Protein AF-A0AA39Y685-F1 (afdb_monomer_lite)

pLDDT: mean 77.73, std 23.2, range [24.44, 97.06]

Secondary structure (DSSP, 8-state):
-HHHHHHHHHHH-TT-HHHHHHHHHHHHHHHHHHHHHHTSPP-TTTHHHHHHHHHHHHHHHHT--GGGTT--TTTS----TT-HHHHHHHHHHHHHHHHHHHHHHTT-HHHHHHHT-HHHHHHHHHHHTT--HHHHHHHHHHHHH-GGGSSS---SS-------------------------------GGGTT-SSS----------TT-SS----THHHHHHHHHHHHHHHTTT---HHHHHHHHHHHHHHHHHHHHHHHHHHHHSS---SS-HHHHHHHHHHGGGGS-TTHHHHHHTT-HHHHHHHHHHHHHHHHHS-TTT-HHHHHHHHHHHHHHHHHHHHTT---S----TT---

Foldseek 3Di:
DQLVVLLVVCLVCVVDCPSVVSNVVVLVVLVVVLVVVVLDDDDLVCLLVNLVSLLVNLLLLLLDDVVCVPDDLVPDFDFCLPSVNLVSLQVSLVSCVSCVVSCVVNVNPCVVVLQVPLLCLLVVQCVVVVQPLVVQLVVLLVLVPDPLQFFADDDPPDPDDDDDDDDDDDDDDDDDDDDDDDDPPPDRCPVVVDDDDDDPPPPPPPPPPDPGDDRPCVLLVVLNVLQVVCVVVVVPQDVVSLSVLSSSLSSLLSSLVSQLVVCVVPVHRPRPRDLVSVVVSLSCSSSSCHRNNSVCSRRVRRSVLLSVLSSLVSCVRSDDCVPSVSNVVVSVVSNVSSVSRCVVSVHDSDPPPPPVPDD

Organism: NCBI:txid92897

Radius of gyration: 22.88 Å; chains: 1; bounding box: 71×62×60 Å

Sequence (359 aa):
MLSLAAAHLSYLLPLDPRYHRAKHCLLGRALHDYRNALSAPITPSNCDSLLGGAILVHYLLWCDLSFMDGQDPSRAPLDLSSDRLYWLSTGQRQIFFMAWPLFQREESIFTKVGILQPCMAMSDEVEARGLNWRRIFREFDDIYDNPRYKGGRKDGSTSLEETGPLLSEMAGPSPSGSDMFSESSGGCPLAAVFDDQGDVGFGFELSASNRYPPLRVSTLFDSYREGEAFVRGGGVANETLTRASYKRLAERVAIAMVFTEDARKNGSCPVSFSQEDTVRYVLTFPMLCFGPLLPLISSGDSRVLLLLLHSYQAVEELLPSDKYWWCRKRVVMMRKSIMEELRARGLEVCRRSNRDALW

Structure (mmCIF, N/CA/C/O backbone):
data_AF-A0AA39Y685-F1
#
_entry.id   AF-A0AA39Y685-F1
#
loop_
_atom_site.group_PDB
_atom_site.id
_atom_site.type_symbol
_atom_site.label_atom_id
_atom_site.label_alt_id
_atom_site.label_comp_id
_atom_site.label_asym_id
_atom_site.label_entity_id
_atom_site.label_seq_id
_atom_site.pdbx_PDB_ins_code
_atom_site.Cartn_x
_atom_site.Cartn_y
_atom_site.Cartn_z
_atom_site.occupancy
_atom_site.B_iso_or_equiv
_atom_site.auth_seq_id
_atom_site.auth_comp_id
_atom_site.auth_asym_id
_atom_site.auth_atom_id
_atom_site.pdbx_PDB_model_num
ATOM 1 N N . MET A 1 1 ? 5.091 -11.653 -16.705 1.00 86.38 1 MET A N 1
ATOM 2 C CA . MET A 1 1 ? 3.810 -11.726 -17.451 1.00 86.38 1 MET A CA 1
ATOM 3 C C . MET A 1 1 ? 3.092 -13.066 -17.303 1.00 86.38 1 MET A C 1
ATOM 5 O O . MET A 1 1 ? 1.977 -13.058 -16.804 1.00 86.38 1 MET A O 1
ATOM 9 N N . LEU A 1 2 ? 3.694 -14.213 -17.655 1.00 92.44 2 LEU A N 1
ATOM 10 C CA . LEU A 1 2 ? 3.003 -15.518 -17.575 1.00 92.44 2 LEU A CA 1
ATOM 11 C C . LEU A 1 2 ? 2.483 -15.869 -16.168 1.00 92.44 2 LEU A C 1
ATOM 13 O O . LEU A 1 2 ? 1.363 -16.348 -16.039 1.00 92.44 2 LEU A O 1
ATOM 17 N N . SER A 1 3 ? 3.252 -15.577 -15.111 1.00 91.94 3 SER A N 1
ATOM 18 C CA . SER A 1 3 ? 2.793 -15.778 -13.725 1.00 91.94 3 SER A CA 1
ATOM 19 C C . SER A 1 3 ? 1.538 -14.953 -13.398 1.00 91.94 3 SER A C 1
ATOM 21 O O . SER A 1 3 ? 0.616 -15.461 -12.767 1.00 91.94 3 SER A O 1
ATOM 23 N N . LEU A 1 4 ? 1.451 -13.717 -13.903 1.00 90.69 4 LEU A N 1
ATOM 24 C CA . LEU A 1 4 ? 0.281 -12.854 -13.723 1.00 90.69 4 LEU A CA 1
ATOM 25 C C . LEU A 1 4 ? -0.939 -13.370 -14.494 1.00 90.69 4 LEU A C 1
ATOM 27 O O . LEU A 1 4 ? -2.043 -13.383 -13.956 1.00 90.69 4 LEU A O 1
ATOM 31 N N . ALA A 1 5 ? -0.741 -13.862 -15.718 1.00 93.31 5 ALA A N 1
ATOM 32 C CA . ALA A 1 5 ? -1.804 -14.520 -16.474 1.00 93.31 5 ALA A CA 1
ATOM 33 C C . ALA A 1 5 ? -2.309 -15.782 -15.751 1.00 93.31 5 ALA A C 1
ATOM 35 O O . ALA A 1 5 ? -3.514 -15.979 -15.624 1.00 93.31 5 ALA A O 1
ATOM 36 N N . ALA A 1 6 ? -1.403 -16.599 -15.204 1.00 93.88 6 ALA A N 1
ATOM 37 C CA . ALA A 1 6 ? -1.767 -17.759 -14.394 1.00 93.88 6 ALA A CA 1
ATOM 38 C C . ALA A 1 6 ? -2.490 -17.362 -13.094 1.00 93.88 6 ALA A C 1
ATOM 40 O O . ALA A 1 6 ? -3.433 -18.041 -12.697 1.00 93.88 6 ALA A O 1
ATOM 41 N N . ALA A 1 7 ? -2.108 -16.248 -12.456 1.00 91.69 7 ALA A N 1
ATOM 42 C CA . ALA A 1 7 ? -2.829 -15.697 -11.308 1.00 91.69 7 ALA A CA 1
ATOM 43 C C . ALA A 1 7 ? -4.264 -15.295 -11.679 1.00 91.69 7 ALA A C 1
ATOM 45 O O . ALA A 1 7 ? -5.195 -15.641 -10.955 1.00 91.69 7 ALA A O 1
ATOM 46 N N . HIS A 1 8 ? -4.449 -14.639 -12.829 1.00 92.75 8 HIS A N 1
ATOM 47 C CA . HIS A 1 8 ? -5.772 -14.263 -13.325 1.00 92.75 8 HIS A CA 1
ATOM 48 C C . HIS A 1 8 ? -6.631 -15.491 -13.639 1.00 92.75 8 HIS A C 1
ATOM 50 O O . HIS A 1 8 ? -7.774 -15.579 -13.205 1.00 92.75 8 HIS A O 1
ATOM 56 N N . LEU A 1 9 ? -6.070 -16.485 -14.332 1.00 94.50 9 LEU A N 1
ATOM 57 C CA . LEU A 1 9 ? -6.778 -17.733 -14.625 1.00 94.50 9 LEU A CA 1
ATOM 58 C C . LEU A 1 9 ? -7.109 -18.513 -13.349 1.00 94.50 9 LEU A C 1
ATOM 60 O O . LEU A 1 9 ? -8.197 -19.061 -13.246 1.00 94.50 9 LEU A O 1
ATOM 64 N N . SER A 1 10 ? -6.226 -18.506 -12.347 1.00 92.94 10 SER A N 1
ATOM 65 C CA . SER A 1 10 ? -6.508 -19.090 -11.030 1.00 92.94 10 SER A CA 1
ATOM 66 C C . SER A 1 10 ? -7.633 -18.362 -10.290 1.00 92.94 10 SER A C 1
ATOM 68 O O . SER A 1 10 ? -8.282 -18.981 -9.451 1.00 92.94 10 SER A O 1
ATOM 70 N N . TYR A 1 11 ? -7.845 -17.071 -10.560 1.00 90.19 11 TYR A N 1
ATOM 71 C CA . TYR A 1 11 ? -8.976 -16.308 -10.034 1.00 90.19 11 TYR A CA 1
ATOM 72 C C . TYR A 1 11 ? -10.279 -16.647 -10.773 1.00 90.19 11 TYR A C 1
ATOM 74 O O . TYR A 1 11 ? -11.294 -16.885 -10.126 1.00 90.19 11 TYR A O 1
ATOM 82 N N . LEU A 1 12 ? -10.245 -16.719 -12.109 1.00 93.06 12 LEU A N 1
ATOM 83 C CA . LEU A 1 12 ? -11.417 -17.047 -12.933 1.00 93.06 12 LEU A CA 1
ATOM 84 C C . LEU A 1 12 ? -11.859 -18.513 -12.790 1.00 93.06 12 LEU A C 1
ATOM 86 O O . LEU A 1 12 ? -13.048 -18.809 -12.868 1.00 93.06 12 LEU A O 1
ATOM 90 N N . LEU A 1 13 ? -10.910 -19.432 -12.588 1.00 95.06 13 LEU A N 1
ATOM 91 C CA . LEU A 1 13 ? -11.122 -20.881 -12.543 1.00 95.06 13 LEU A CA 1
ATOM 92 C C . LEU A 1 13 ? -10.553 -21.474 -11.237 1.00 95.06 13 LEU A C 1
ATOM 94 O O . LEU A 1 13 ? -9.597 -22.252 -11.277 1.00 95.06 13 LEU A O 1
ATOM 98 N N . PRO A 1 14 ? -11.122 -21.138 -10.061 1.00 91.31 14 PRO A N 1
ATOM 99 C CA . PRO A 1 14 ? -10.558 -21.521 -8.762 1.00 91.31 14 PRO A CA 1
ATOM 100 C C . PRO A 1 14 ? -10.578 -23.034 -8.499 1.00 91.31 14 PRO A C 1
ATOM 102 O O . PRO A 1 14 ? -9.794 -23.526 -7.691 1.00 91.31 14 PRO A O 1
ATOM 105 N N . LEU A 1 15 ? -11.454 -23.777 -9.185 1.00 95.56 15 LEU A N 1
ATOM 106 C CA . LEU A 1 15 ? -11.552 -25.236 -9.079 1.00 95.56 15 LEU A CA 1
ATOM 107 C C . LEU A 1 15 ? -10.465 -25.973 -9.871 1.00 95.56 15 LEU A C 1
ATOM 109 O O . LEU A 1 15 ? -10.291 -27.174 -9.682 1.00 95.56 15 LEU A O 1
ATOM 113 N N . ASP A 1 16 ? -9.736 -25.283 -10.754 1.00 96.31 16 ASP A N 1
ATOM 114 C CA . ASP A 1 16 ? -8.651 -25.884 -11.521 1.00 96.31 16 ASP A CA 1
ATOM 115 C C . ASP A 1 16 ? -7.292 -25.618 -10.842 1.00 96.31 16 ASP A C 1
ATOM 117 O O . ASP A 1 16 ? -6.706 -24.536 -10.990 1.00 96.31 16 ASP A O 1
ATOM 121 N N . PRO A 1 17 ? -6.711 -26.609 -10.134 1.00 94.56 17 PRO A N 1
ATOM 122 C CA . PRO A 1 17 ? -5.456 -26.421 -9.413 1.00 94.56 17 PRO A CA 1
ATOM 123 C C . PRO A 1 17 ? -4.253 -26.229 -10.347 1.00 94.56 17 PRO A C 1
ATOM 125 O O . PRO A 1 17 ? -3.153 -25.924 -9.875 1.00 94.56 17 PRO A O 1
ATOM 128 N N . ARG A 1 18 ? -4.394 -26.436 -11.666 1.00 96.81 18 ARG A N 1
ATOM 129 C CA . ARG A 1 18 ? -3.298 -26.246 -12.630 1.00 96.81 18 ARG A CA 1
ATOM 130 C C . ARG A 1 18 ? -2.846 -24.794 -12.677 1.00 96.81 18 ARG A C 1
ATOM 132 O O . ARG A 1 18 ? -1.644 -24.550 -12.635 1.00 96.81 18 ARG A O 1
ATOM 139 N N . TYR A 1 19 ? -3.774 -23.838 -12.701 1.00 94.19 19 TYR A N 1
ATOM 140 C CA . TYR A 1 19 ? -3.425 -22.416 -12.773 1.00 94.19 19 TYR A CA 1
ATOM 141 C C . TYR A 1 19 ? -2.809 -21.909 -11.476 1.00 94.19 19 TYR A C 1
ATOM 143 O O . TYR A 1 19 ? -1.841 -21.150 -11.514 1.00 94.19 19 TYR A O 1
ATOM 151 N N . HIS A 1 20 ? -3.294 -22.397 -10.333 1.00 89.94 20 HIS A N 1
ATOM 152 C CA . HIS A 1 20 ? -2.682 -22.102 -9.043 1.00 89.94 20 HIS A CA 1
ATOM 153 C C . HIS A 1 20 ? -1.230 -22.606 -8.984 1.00 89.94 20 HIS A C 1
ATOM 155 O O . HIS A 1 20 ? -0.316 -21.839 -8.677 1.00 89.94 20 HIS A O 1
ATOM 161 N N . ARG A 1 21 ? -0.986 -23.867 -9.371 1.00 92.19 21 ARG A N 1
ATOM 162 C CA . ARG A 1 21 ? 0.373 -24.434 -9.449 1.00 92.19 21 ARG A CA 1
ATOM 163 C C . ARG A 1 21 ? 1.258 -23.686 -10.447 1.00 92.19 21 ARG A C 1
ATOM 165 O O . ARG A 1 21 ? 2.395 -23.351 -10.119 1.00 92.19 21 ARG A O 1
ATOM 172 N N . ALA A 1 22 ? 0.733 -23.371 -11.632 1.00 94.38 22 ALA A N 1
ATOM 173 C CA . ALA A 1 22 ? 1.450 -22.613 -12.654 1.00 94.38 22 ALA A CA 1
ATOM 174 C C . ALA A 1 22 ? 1.841 -21.217 -12.153 1.00 94.38 22 ALA A C 1
ATOM 176 O O . ALA A 1 22 ? 2.987 -20.815 -12.334 1.00 94.38 22 ALA A O 1
ATOM 177 N N . LYS A 1 23 ? 0.936 -20.507 -11.463 1.00 92.38 23 LYS A N 1
ATOM 178 C CA . LYS A 1 23 ? 1.214 -19.205 -10.839 1.00 92.38 23 LYS A CA 1
ATOM 179 C C . LYS A 1 23 ? 2.443 -19.285 -9.935 1.00 92.38 23 LYS A C 1
ATOM 181 O O . LYS A 1 23 ? 3.364 -18.491 -10.119 1.00 92.38 23 LYS A O 1
ATOM 186 N N . HIS A 1 24 ? 2.468 -20.240 -9.001 1.00 88.56 24 HIS A N 1
ATOM 187 C CA . HIS A 1 24 ? 3.561 -20.395 -8.036 1.00 88.56 24 HIS A CA 1
ATOM 188 C C . HIS A 1 24 ? 4.877 -20.829 -8.697 1.00 88.56 24 HIS A C 1
ATOM 190 O O . HIS A 1 24 ? 5.914 -20.231 -8.419 1.00 88.56 24 HIS A O 1
ATOM 196 N N . CYS A 1 25 ? 4.843 -21.795 -9.620 1.00 92.06 25 CYS A N 1
ATOM 197 C CA . CYS A 1 25 ? 6.034 -22.235 -10.355 1.00 92.06 25 CYS A CA 1
ATOM 198 C C . CYS A 1 25 ? 6.639 -21.098 -11.200 1.00 92.06 25 CYS A C 1
ATOM 200 O O . CYS A 1 25 ? 7.835 -20.815 -11.113 1.00 92.06 25 CYS A O 1
ATOM 202 N N . LEU A 1 26 ? 5.802 -20.388 -11.965 1.00 92.44 26 LEU A N 1
ATOM 203 C CA . LEU A 1 26 ? 6.231 -19.265 -12.801 1.00 92.44 26 LEU A CA 1
ATOM 204 C C . LEU A 1 26 ? 6.695 -18.068 -11.968 1.00 92.44 26 LEU A C 1
ATOM 206 O O . LEU A 1 26 ? 7.624 -17.384 -12.384 1.00 92.44 26 LEU A O 1
ATOM 210 N N . LEU A 1 27 ? 6.067 -17.805 -10.816 1.00 88.94 27 LEU A N 1
ATOM 211 C CA . LEU A 1 27 ? 6.513 -16.757 -9.895 1.00 88.94 27 LEU A CA 1
ATOM 212 C C . LEU A 1 27 ? 7.887 -17.100 -9.318 1.00 88.94 27 LEU A C 1
ATOM 214 O O . LEU A 1 27 ? 8.771 -16.253 -9.346 1.00 88.94 27 LEU A O 1
ATOM 218 N N . GLY A 1 28 ? 8.087 -18.336 -8.848 1.00 87.94 28 GLY A N 1
ATOM 219 C CA . GLY A 1 28 ? 9.375 -18.787 -8.318 1.00 87.94 28 GLY A CA 1
ATOM 220 C C . GLY A 1 28 ? 10.504 -18.631 -9.336 1.00 87.94 28 GLY A C 1
ATOM 221 O O . GLY A 1 28 ? 11.537 -18.043 -9.022 1.00 87.94 28 GLY A O 1
ATOM 222 N N . ARG A 1 29 ? 10.273 -19.056 -10.586 1.00 90.38 29 ARG A N 1
ATOM 223 C CA . ARG A 1 29 ? 11.232 -18.859 -11.683 1.00 90.38 29 ARG A CA 1
ATOM 224 C C . ARG A 1 29 ? 11.464 -17.380 -11.996 1.00 90.38 29 ARG A C 1
ATOM 226 O O . ARG A 1 29 ? 12.609 -16.961 -12.097 1.00 90.38 29 ARG A O 1
ATOM 233 N N . ALA A 1 30 ? 10.399 -16.583 -12.099 1.00 88.56 30 ALA A N 1
ATOM 234 C CA . ALA A 1 30 ? 10.519 -15.154 -12.378 1.00 88.56 30 ALA A CA 1
ATOM 235 C C . ALA A 1 30 ? 11.307 -14.416 -11.286 1.00 88.56 30 ALA A C 1
ATOM 237 O O . ALA A 1 30 ? 12.131 -13.572 -11.611 1.00 88.56 30 ALA A O 1
ATOM 238 N N . LEU A 1 31 ? 11.092 -14.747 -10.009 1.00 87.75 31 LEU A N 1
ATOM 239 C CA . LEU A 1 31 ? 11.848 -14.173 -8.894 1.00 87.75 31 LEU A CA 1
ATOM 240 C C . LEU A 1 31 ? 13.317 -14.604 -8.913 1.00 87.75 31 LEU A C 1
ATOM 242 O O . LEU A 1 31 ? 14.182 -13.785 -8.617 1.00 87.75 31 LEU A O 1
ATOM 246 N N . HIS A 1 32 ? 13.606 -15.856 -9.277 1.00 89.75 32 HIS A N 1
ATOM 247 C CA . HIS A 1 32 ? 14.977 -16.337 -9.446 1.00 89.75 32 HIS A CA 1
ATOM 248 C C . HIS A 1 32 ? 15.709 -15.568 -10.556 1.00 89.75 32 HIS A C 1
ATOM 250 O O . HIS A 1 32 ? 16.753 -14.970 -10.299 1.00 89.75 32 HIS A O 1
ATOM 256 N N . ASP A 1 33 ? 15.125 -15.507 -11.755 1.00 89.62 33 ASP A N 1
ATOM 257 C CA . ASP A 1 33 ? 15.705 -14.794 -12.900 1.00 89.62 33 ASP A CA 1
ATOM 258 C C . ASP A 1 33 ? 15.855 -13.293 -12.597 1.00 89.62 33 ASP A C 1
ATOM 260 O O . ASP A 1 33 ? 16.867 -12.676 -12.929 1.00 89.62 33 ASP A O 1
ATOM 264 N N . TYR A 1 34 ? 14.877 -12.711 -11.900 1.00 90.69 34 TYR A N 1
ATOM 265 C CA . TYR A 1 34 ? 14.916 -11.317 -11.477 1.00 90.69 34 TYR A CA 1
ATOM 266 C C . TYR A 1 34 ? 16.029 -11.043 -10.462 1.00 90.69 34 TYR A C 1
ATOM 268 O O . TYR A 1 34 ? 16.765 -10.071 -10.610 1.00 90.69 34 TYR A O 1
ATOM 276 N N . ARG A 1 35 ? 16.214 -11.919 -9.467 1.00 90.94 35 ARG A N 1
ATOM 277 C CA . ARG A 1 35 ? 17.327 -11.825 -8.511 1.00 90.94 35 ARG A CA 1
ATOM 278 C C . ARG A 1 35 ? 18.679 -11.923 -9.216 1.00 90.94 35 ARG A C 1
ATOM 280 O O . ARG A 1 35 ? 19.580 -11.158 -8.886 1.00 90.94 35 ARG A O 1
ATOM 287 N N . ASN A 1 36 ? 18.809 -12.813 -10.199 1.00 92.06 36 ASN A N 1
ATOM 288 C CA . ASN A 1 36 ? 20.023 -12.918 -11.008 1.00 92.06 36 ASN A CA 1
ATOM 289 C C . ASN A 1 36 ? 20.274 -11.622 -11.792 1.00 92.06 36 ASN A C 1
ATOM 291 O O . ASN A 1 36 ? 21.394 -11.122 -11.800 1.00 92.06 36 ASN A O 1
ATOM 295 N N . ALA A 1 37 ? 19.238 -11.023 -12.383 1.00 91.88 37 ALA A N 1
ATOM 296 C CA . ALA A 1 37 ? 19.366 -9.746 -13.084 1.00 91.88 37 ALA A CA 1
ATOM 297 C C . ALA A 1 37 ? 19.770 -8.594 -12.144 1.00 91.88 37 ALA A C 1
ATOM 299 O O . ALA A 1 37 ? 20.596 -7.767 -12.517 1.00 91.88 37 ALA A O 1
ATOM 300 N N . LEU A 1 38 ? 19.244 -8.572 -10.913 1.00 91.38 38 LEU A N 1
ATOM 301 C CA . LEU A 1 38 ? 19.604 -7.587 -9.883 1.00 91.38 38 LEU A CA 1
ATOM 302 C C . LEU A 1 38 ? 21.011 -7.769 -9.300 1.00 91.38 38 LEU A C 1
ATOM 304 O O . LEU A 1 38 ? 21.500 -6.875 -8.615 1.00 91.38 38 LEU A O 1
ATOM 308 N N . SER A 1 39 ? 21.658 -8.911 -9.541 1.00 92.38 39 SER A N 1
ATOM 309 C CA . SER A 1 39 ? 23.051 -9.132 -9.135 1.00 92.38 39 SER A CA 1
ATOM 310 C C . SER A 1 39 ? 24.049 -8.365 -10.011 1.00 92.38 39 SER A C 1
ATOM 312 O O . SER A 1 39 ? 25.186 -8.140 -9.600 1.00 92.38 39 SER A O 1
ATOM 314 N N . ALA A 1 40 ? 23.613 -7.934 -11.198 1.00 93.12 40 ALA A N 1
ATOM 315 C CA . ALA A 1 40 ? 24.377 -7.082 -12.093 1.00 93.12 40 ALA A CA 1
ATOM 316 C C . ALA A 1 40 ? 24.048 -5.593 -11.860 1.00 93.12 40 ALA A C 1
ATOM 318 O O . ALA A 1 40 ? 22.937 -5.263 -11.435 1.00 93.12 40 ALA A O 1
ATOM 319 N N . PRO A 1 41 ? 24.970 -4.668 -12.186 1.00 93.50 41 PRO A N 1
ATOM 320 C CA . PRO A 1 41 ? 24.689 -3.238 -12.140 1.00 93.50 41 PRO A CA 1
ATOM 321 C C . PRO A 1 41 ? 23.487 -2.837 -13.006 1.00 93.50 41 PRO A C 1
ATOM 323 O O . PRO A 1 41 ? 23.245 -3.394 -14.085 1.00 93.50 41 PRO A O 1
ATOM 326 N N . ILE A 1 42 ? 22.754 -1.818 -12.556 1.00 93.00 42 ILE A N 1
ATOM 327 C CA . ILE A 1 42 ? 21.696 -1.196 -13.356 1.00 93.00 42 ILE A CA 1
ATOM 328 C C . ILE A 1 42 ? 22.364 -0.365 -14.456 1.00 93.00 42 ILE A C 1
ATOM 330 O O . ILE A 1 42 ? 23.201 0.494 -14.189 1.00 93.00 42 ILE A O 1
ATOM 334 N N . THR A 1 43 ? 21.993 -0.633 -15.701 1.00 93.44 43 THR A N 1
ATOM 335 C CA . THR A 1 43 ? 22.550 -0.020 -16.909 1.00 93.44 43 THR A CA 1
ATOM 336 C C . THR A 1 43 ? 21.428 0.551 -17.778 1.00 93.44 43 THR A C 1
ATOM 338 O O . THR A 1 43 ? 20.275 0.132 -17.643 1.00 93.44 43 THR A O 1
ATOM 341 N N . PRO A 1 44 ? 21.734 1.469 -18.713 1.00 91.94 44 PRO A N 1
ATOM 342 C CA . PRO A 1 44 ? 20.756 1.977 -19.679 1.00 91.94 44 PRO A CA 1
ATOM 343 C C . PRO A 1 44 ? 19.978 0.876 -20.406 1.00 91.94 44 PRO A C 1
ATOM 345 O O . PRO A 1 44 ? 18.774 0.990 -20.598 1.00 91.94 44 PRO A O 1
ATOM 348 N N . SER A 1 45 ? 20.645 -0.229 -20.753 1.00 92.19 45 SER A N 1
ATOM 349 C CA . SER A 1 45 ? 20.046 -1.317 -21.528 1.00 92.19 45 SER A CA 1
ATOM 350 C C . SER A 1 45 ? 19.147 -2.251 -20.713 1.00 92.19 45 SER A C 1
ATOM 352 O O . SER A 1 45 ? 18.315 -2.939 -21.301 1.00 92.19 45 SER A O 1
ATOM 354 N N . ASN A 1 46 ? 19.289 -2.301 -19.382 1.00 92.56 46 ASN A N 1
ATOM 355 C CA . ASN A 1 46 ? 18.506 -3.204 -18.529 1.00 92.56 46 ASN A CA 1
ATOM 356 C C . ASN A 1 46 ? 17.508 -2.489 -17.599 1.00 92.56 46 ASN A C 1
ATOM 358 O O . ASN A 1 46 ? 16.595 -3.146 -17.094 1.00 92.56 46 ASN A O 1
ATOM 362 N N . CYS A 1 47 ? 17.639 -1.174 -17.389 1.00 91.81 47 CYS A N 1
ATOM 363 C CA . CYS A 1 47 ? 16.885 -0.435 -16.375 1.00 91.81 47 CYS A CA 1
ATOM 364 C C . CYS A 1 47 ? 15.359 -0.538 -16.548 1.00 91.81 47 CYS A C 1
ATOM 366 O O . CYS A 1 47 ? 14.647 -0.817 -15.580 1.00 91.81 47 CYS A O 1
ATOM 368 N N . ASP A 1 48 ? 14.861 -0.428 -17.781 1.00 91.50 48 ASP A N 1
ATOM 369 C CA . ASP A 1 48 ? 13.434 -0.558 -18.094 1.00 91.50 48 ASP A CA 1
ATOM 370 C C . ASP A 1 48 ? 12.904 -1.964 -17.792 1.00 91.50 48 ASP A C 1
ATOM 372 O O . ASP A 1 48 ? 11.825 -2.133 -17.219 1.00 91.50 48 ASP A O 1
ATOM 376 N N . SER A 1 49 ? 13.685 -2.992 -18.133 1.00 91.50 49 SER A N 1
ATOM 377 C CA . SER A 1 49 ? 13.317 -4.385 -17.864 1.00 91.50 49 SER A CA 1
ATOM 378 C C . SER A 1 49 ? 13.308 -4.676 -16.364 1.00 91.50 49 SER A C 1
ATOM 380 O O . SER A 1 49 ? 12.413 -5.367 -15.874 1.00 91.50 49 SER A O 1
ATOM 382 N N . LEU A 1 50 ? 14.264 -4.114 -15.619 1.00 92.88 50 LEU A N 1
ATOM 383 C CA . LEU A 1 50 ? 14.344 -4.257 -14.168 1.00 92.88 50 LEU A CA 1
ATOM 384 C C . LEU A 1 50 ? 13.174 -3.572 -13.458 1.00 92.88 50 LEU A C 1
ATOM 386 O O . LEU A 1 50 ? 12.571 -4.178 -12.568 1.00 92.88 50 LEU A O 1
ATOM 390 N N . LEU A 1 51 ? 12.812 -2.349 -13.857 1.00 91.19 51 LEU A N 1
ATOM 391 C CA . LEU A 1 51 ? 11.667 -1.647 -13.279 1.00 91.19 51 LEU A CA 1
ATOM 392 C C . LEU A 1 51 ? 10.337 -2.294 -13.684 1.00 91.19 51 LEU A C 1
ATOM 394 O O . LEU A 1 51 ? 9.470 -2.492 -12.833 1.00 91.19 51 LEU A O 1
ATOM 398 N N . GLY A 1 52 ? 10.187 -2.695 -14.949 1.00 90.56 52 GLY A N 1
ATOM 399 C CA . GLY A 1 52 ? 9.025 -3.454 -15.411 1.00 90.56 52 GLY A CA 1
ATOM 400 C C . GLY A 1 52 ? 8.853 -4.766 -14.638 1.00 90.56 52 GLY A C 1
ATOM 401 O O . GLY A 1 52 ? 7.752 -5.086 -14.186 1.00 90.56 52 GLY A O 1
ATOM 402 N N . GLY A 1 53 ? 9.952 -5.490 -14.402 1.00 91.88 53 GLY A N 1
ATOM 403 C CA . GLY A 1 53 ? 9.986 -6.661 -13.527 1.00 91.88 53 GLY A CA 1
ATOM 404 C C . GLY A 1 53 ? 9.552 -6.337 -12.096 1.00 91.88 53 GLY A C 1
ATOM 405 O O . GLY A 1 53 ? 8.687 -7.028 -11.557 1.00 91.88 53 GLY A O 1
ATOM 406 N N . ALA A 1 54 ? 10.069 -5.247 -11.519 1.00 91.31 54 ALA A N 1
ATOM 407 C CA . ALA A 1 54 ? 9.727 -4.795 -10.170 1.00 91.31 54 ALA A CA 1
ATOM 408 C C . ALA A 1 54 ? 8.220 -4.532 -10.016 1.00 91.31 54 ALA A C 1
ATOM 410 O O . ALA A 1 54 ? 7.595 -5.001 -9.068 1.00 91.31 54 ALA A O 1
ATOM 411 N N . ILE A 1 55 ? 7.623 -3.823 -10.981 1.00 89.50 55 ILE A N 1
ATOM 412 C CA . ILE A 1 55 ? 6.190 -3.496 -10.999 1.00 89.50 55 ILE A CA 1
ATOM 413 C C . ILE A 1 55 ? 5.338 -4.767 -11.089 1.00 89.50 55 ILE A C 1
ATOM 415 O O . ILE A 1 55 ? 4.335 -4.893 -10.386 1.00 89.50 55 ILE A O 1
ATOM 419 N N . LEU A 1 56 ? 5.736 -5.731 -11.924 1.00 90.94 56 LEU A N 1
ATOM 420 C CA . LEU A 1 56 ? 5.018 -7.000 -12.055 1.00 90.94 56 LEU A CA 1
ATOM 421 C C . LEU A 1 56 ? 5.105 -7.850 -10.786 1.00 90.94 56 LEU A C 1
ATOM 423 O O . LEU A 1 56 ? 4.103 -8.446 -10.389 1.00 90.94 56 LEU A O 1
ATOM 427 N N . VAL A 1 57 ? 6.278 -7.904 -10.150 1.00 90.25 57 VAL A N 1
ATOM 428 C CA . VAL A 1 57 ? 6.452 -8.573 -8.854 1.00 90.25 57 VAL A CA 1
ATOM 429 C C . VAL A 1 57 ? 5.554 -7.913 -7.815 1.00 90.25 57 VAL A C 1
ATOM 431 O O . VAL A 1 57 ? 4.792 -8.611 -7.156 1.00 90.25 57 VAL A O 1
ATOM 434 N N . HIS A 1 58 ? 5.553 -6.583 -7.733 1.00 90.81 58 HIS A N 1
ATOM 435 C CA . HIS A 1 58 ? 4.696 -5.838 -6.811 1.00 90.81 58 HIS A CA 1
ATOM 436 C C . HIS A 1 58 ? 3.214 -6.168 -6.979 1.00 90.81 58 HIS A C 1
ATOM 438 O O . HIS A 1 58 ? 2.518 -6.478 -6.015 1.00 90.81 58 HIS A O 1
ATOM 444 N N . TYR A 1 59 ? 2.735 -6.202 -8.220 1.00 90.56 59 TYR A N 1
ATOM 445 C CA . TYR A 1 59 ? 1.356 -6.576 -8.526 1.00 90.56 59 TYR A CA 1
ATOM 446 C C . TYR A 1 59 ? 1.024 -8.021 -8.114 1.00 90.56 59 TYR A C 1
ATOM 448 O O . TYR A 1 59 ? -0.076 -8.313 -7.645 1.00 90.56 59 TYR A O 1
ATOM 456 N N . LEU A 1 60 ? 1.978 -8.943 -8.257 1.00 90.38 60 LEU A N 1
ATOM 457 C CA . LEU A 1 60 ? 1.815 -10.327 -7.810 1.00 90.38 60 LEU A CA 1
ATOM 458 C C . LEU A 1 60 ? 1.788 -10.442 -6.281 1.00 90.38 60 LEU A C 1
ATOM 460 O O . LEU A 1 60 ? 1.035 -11.265 -5.765 1.00 90.38 60 LEU A O 1
ATOM 464 N N . LEU A 1 61 ? 2.527 -9.600 -5.557 1.00 91.06 61 LEU A N 1
ATOM 465 C CA . LEU A 1 61 ? 2.502 -9.569 -4.089 1.00 91.06 61 LEU A CA 1
ATOM 466 C C . LEU A 1 61 ? 1.149 -9.109 -3.542 1.00 91.06 61 LEU A C 1
ATOM 468 O O . LEU A 1 61 ? 0.695 -9.608 -2.515 1.00 91.06 61 LEU A O 1
ATOM 472 N N . TRP A 1 62 ? 0.442 -8.242 -4.264 1.00 92.88 62 TRP A N 1
ATOM 473 C CA . TRP A 1 62 ? -0.947 -7.917 -3.939 1.00 92.88 62 TRP A CA 1
ATOM 474 C C . TRP A 1 62 ? -1.893 -9.118 -4.025 1.00 92.88 62 TRP A C 1
ATOM 476 O O . TRP A 1 62 ? -2.869 -9.184 -3.277 1.00 92.88 62 TRP A O 1
ATOM 486 N N . CYS A 1 63 ? -1.590 -10.076 -4.902 1.00 90.44 63 CYS A N 1
ATOM 487 C CA . CYS A 1 63 ? -2.355 -11.311 -5.050 1.00 90.44 63 CYS A CA 1
ATOM 488 C C . CYS A 1 63 ? -1.958 -12.381 -4.019 1.00 90.44 63 CYS A C 1
ATOM 490 O O . CYS A 1 63 ? -2.639 -13.406 -3.908 1.00 90.44 63 CYS A O 1
ATOM 492 N N . ASP A 1 64 ? -0.834 -12.194 -3.327 1.00 88.69 64 ASP A N 1
ATOM 493 C CA . ASP A 1 64 ? -0.266 -13.179 -2.419 1.00 88.69 64 ASP A CA 1
ATOM 494 C C . ASP A 1 64 ? -0.744 -12.956 -0.984 1.00 88.69 64 ASP A C 1
ATOM 496 O O . ASP A 1 64 ? -0.696 -11.843 -0.457 1.00 88.69 64 ASP A O 1
ATOM 500 N N . LEU A 1 65 ? -1.214 -14.040 -0.374 1.00 90.56 65 LEU A N 1
ATOM 501 C CA . LEU A 1 65 ? -1.709 -14.103 1.001 1.00 90.56 65 LEU A CA 1
ATOM 502 C C . LEU A 1 65 ? -1.182 -15.341 1.726 1.00 90.56 65 LEU A C 1
ATOM 504 O O . LEU A 1 65 ? -1.712 -15.691 2.774 1.00 90.56 65 LEU A O 1
ATOM 508 N N . SER A 1 66 ? -0.155 -16.011 1.191 1.00 89.06 66 SER A N 1
ATOM 509 C CA . SER A 1 66 ? 0.350 -17.247 1.797 1.00 89.06 66 SER A CA 1
ATOM 510 C C . SER A 1 66 ? 0.871 -17.045 3.222 1.00 89.06 66 SER A C 1
ATOM 512 O O . SER A 1 66 ? 0.906 -17.986 4.000 1.00 89.06 66 SER A O 1
ATOM 514 N N . PHE A 1 67 ? 1.266 -15.820 3.589 1.00 90.62 67 PHE A N 1
ATOM 515 C CA . PHE A 1 67 ? 1.688 -15.496 4.957 1.00 90.62 67 PHE A CA 1
ATOM 516 C C . PHE A 1 67 ? 0.546 -15.589 5.982 1.00 90.62 67 PHE A C 1
ATOM 518 O O . PHE A 1 67 ? 0.811 -15.712 7.173 1.00 90.62 67 PHE A O 1
ATOM 525 N N . MET A 1 68 ? -0.713 -15.524 5.533 1.00 90.69 68 MET A N 1
ATOM 526 C CA . MET A 1 68 ? -1.888 -15.669 6.394 1.00 90.69 68 MET A CA 1
ATOM 527 C C . MET A 1 68 ? -2.296 -17.134 6.594 1.00 90.69 68 MET A C 1
ATOM 529 O O . MET A 1 68 ? -3.147 -17.414 7.440 1.00 90.69 68 MET A O 1
ATOM 533 N N . ASP A 1 69 ? -1.740 -18.069 5.819 1.00 87.94 69 ASP A N 1
ATOM 534 C CA . ASP A 1 69 ? -2.112 -19.478 5.910 1.00 87.94 69 ASP A CA 1
ATOM 535 C C . ASP A 1 69 ? -1.707 -20.033 7.287 1.00 87.94 69 ASP A C 1
ATOM 537 O O . ASP A 1 69 ? -0.542 -20.002 7.674 1.00 87.94 69 ASP A O 1
ATOM 541 N N . GLY A 1 70 ? -2.689 -20.529 8.046 1.00 84.81 70 GLY A N 1
ATOM 542 C CA . GLY A 1 70 ? -2.479 -21.064 9.396 1.00 84.81 70 GLY A CA 1
ATOM 543 C C . GLY A 1 70 ? -2.571 -20.040 10.532 1.00 84.81 70 GLY A C 1
ATOM 544 O O . GLY A 1 70 ? -2.526 -20.445 11.693 1.00 84.81 70 GLY A O 1
ATOM 545 N N . GLN A 1 71 ? -2.761 -18.748 10.241 1.00 88.88 71 GLN A N 1
ATOM 546 C CA . GLN A 1 71 ? -3.040 -17.759 11.284 1.00 88.88 71 GLN A CA 1
ATOM 547 C C . GLN A 1 71 ? -4.488 -17.897 11.781 1.00 88.88 71 GLN A C 1
ATOM 549 O O . GLN A 1 71 ? -5.437 -17.773 11.004 1.00 88.88 71 GLN A O 1
ATOM 554 N N . ASP A 1 72 ? -4.663 -18.138 13.083 1.00 81.81 72 ASP A N 1
ATOM 555 C CA . ASP A 1 72 ? -5.971 -18.121 13.744 1.00 81.81 72 ASP A CA 1
ATOM 556 C C . ASP A 1 72 ? -6.131 -16.810 14.540 1.00 81.81 72 ASP A C 1
ATOM 558 O O . ASP A 1 72 ? -5.535 -16.682 15.616 1.00 81.81 72 ASP A O 1
ATOM 562 N N . PRO A 1 73 ? -6.957 -15.855 14.062 1.00 75.44 73 PRO A N 1
ATOM 563 C CA . PRO A 1 73 ? -7.129 -14.552 14.709 1.00 75.44 73 PRO A CA 1
ATOM 564 C C . PRO A 1 73 ? -7.743 -14.651 16.113 1.00 75.44 73 PRO A C 1
ATOM 566 O O . PRO A 1 73 ? -7.645 -13.715 16.908 1.00 75.44 73 PRO A O 1
ATOM 569 N N . SER A 1 74 ? -8.380 -15.777 16.453 1.00 78.50 74 SER A N 1
ATOM 570 C CA . SER A 1 74 ? -8.915 -15.997 17.798 1.00 78.50 74 SER A CA 1
ATOM 571 C C . SER A 1 74 ? -7.840 -16.417 18.805 1.00 78.50 74 SER A C 1
ATOM 573 O O . SER A 1 74 ? -7.981 -16.138 19.998 1.00 78.50 74 SER A O 1
ATOM 575 N N . ARG A 1 75 ? -6.758 -17.054 18.337 1.00 81.69 75 ARG A N 1
ATOM 576 C CA . ARG A 1 75 ? -5.740 -17.688 19.191 1.00 81.69 75 ARG A CA 1
ATOM 577 C C . ARG A 1 75 ? -4.442 -16.907 19.288 1.00 81.69 75 ARG A C 1
ATOM 579 O O . ARG A 1 75 ? -3.830 -16.934 20.349 1.00 81.69 75 ARG A O 1
ATOM 586 N N . ALA A 1 76 ? -4.029 -16.242 18.214 1.00 86.38 76 ALA A N 1
ATOM 587 C CA . ALA A 1 76 ? -2.750 -15.546 18.146 1.00 86.38 76 ALA A CA 1
ATOM 588 C C . ALA A 1 76 ? -2.929 -14.096 17.668 1.00 86.38 76 ALA A C 1
ATOM 590 O O . ALA A 1 76 ? -3.897 -13.807 16.957 1.00 86.38 76 ALA A O 1
ATOM 591 N N . PRO A 1 77 ? -2.017 -13.182 18.049 1.00 89.06 77 PRO A N 1
ATOM 592 C CA . PRO A 1 77 ? -1.932 -11.866 17.429 1.00 89.06 77 PRO A CA 1
ATOM 593 C C . PRO A 1 77 ? -1.733 -11.982 15.914 1.00 89.06 77 PRO A C 1
ATOM 595 O O . PRO A 1 77 ? -1.018 -12.866 15.443 1.00 89.06 77 PRO A O 1
ATOM 598 N N . LEU A 1 78 ? -2.340 -11.066 15.157 1.00 92.56 78 LEU A N 1
ATOM 599 C CA . LEU A 1 78 ? -2.084 -10.934 13.721 1.00 92.56 78 LEU A CA 1
ATOM 600 C C . LEU A 1 78 ? -0.588 -10.701 13.453 1.00 92.56 78 LEU A C 1
ATOM 602 O O . LEU A 1 78 ? -0.044 -9.669 13.851 1.00 92.56 78 LEU A O 1
ATOM 606 N N . ASP A 1 79 ? 0.040 -11.618 12.718 1.00 92.81 79 ASP A N 1
ATOM 607 C CA . ASP A 1 79 ? 1.447 -11.518 12.336 1.00 92.81 79 ASP A CA 1
ATOM 608 C C . ASP A 1 79 ? 1.584 -11.034 10.886 1.00 92.81 79 ASP A C 1
ATOM 610 O O . ASP A 1 79 ? 1.211 -11.721 9.929 1.00 92.81 79 ASP A O 1
ATOM 614 N N . LEU A 1 80 ? 2.136 -9.831 10.722 1.00 93.75 80 LEU A N 1
ATOM 615 C CA . LEU A 1 80 ? 2.429 -9.230 9.418 1.00 93.75 80 LEU A CA 1
ATOM 616 C C . LEU A 1 80 ? 3.921 -9.273 9.064 1.00 93.75 80 LEU A C 1
ATOM 618 O O . LEU A 1 80 ? 4.304 -8.794 7.996 1.00 93.75 80 LEU A O 1
ATOM 622 N N . SER A 1 81 ? 4.770 -9.852 9.919 1.00 92.62 81 SER A N 1
ATOM 623 C CA . SER A 1 81 ? 6.224 -9.909 9.710 1.00 92.62 81 SER A CA 1
ATOM 624 C C . SER A 1 81 ? 6.606 -10.652 8.427 1.00 92.62 81 SER A C 1
ATOM 626 O O . SER A 1 81 ? 7.586 -10.302 7.771 1.00 92.62 81 SER A O 1
ATOM 628 N N . SER A 1 82 ? 5.790 -11.626 8.021 1.00 91.69 82 SER A N 1
ATOM 629 C CA . SER A 1 82 ? 5.993 -12.435 6.817 1.00 91.69 82 SER A CA 1
ATOM 630 C C . SER A 1 82 ? 5.320 -11.867 5.558 1.00 91.69 82 SER A C 1
ATOM 632 O O . SER A 1 82 ? 5.417 -12.476 4.486 1.00 91.69 82 SER A O 1
ATOM 634 N N . ASP A 1 83 ? 4.646 -10.710 5.635 1.00 93.06 83 ASP A N 1
ATOM 635 C CA . ASP A 1 83 ? 4.003 -10.105 4.465 1.00 93.06 83 ASP A CA 1
ATOM 636 C C . ASP A 1 83 ? 5.033 -9.457 3.529 1.00 93.06 83 ASP A C 1
ATOM 638 O O . ASP A 1 83 ? 5.516 -8.336 3.716 1.00 93.06 83 ASP A O 1
ATOM 642 N N . ARG A 1 84 ? 5.337 -10.178 2.451 1.00 91.56 84 ARG A N 1
ATOM 643 C CA . ARG A 1 84 ? 6.318 -9.779 1.440 1.00 91.56 84 ARG A CA 1
ATOM 644 C C . ARG A 1 84 ? 5.937 -8.514 0.681 1.00 91.56 84 ARG A C 1
ATOM 646 O O . ARG A 1 84 ? 6.834 -7.904 0.101 1.00 91.56 84 ARG A O 1
ATOM 653 N N . LEU A 1 85 ? 4.660 -8.111 0.668 1.00 93.00 85 LEU A N 1
ATOM 654 C CA . LEU A 1 85 ? 4.240 -6.892 -0.024 1.00 93.00 85 LEU A CA 1
ATOM 655 C C . LEU A 1 85 ? 4.997 -5.680 0.522 1.00 93.00 85 LEU A C 1
ATOM 657 O O . LEU A 1 85 ? 5.559 -4.922 -0.262 1.00 93.00 85 LEU A O 1
ATOM 661 N N . TYR A 1 86 ? 5.076 -5.522 1.842 1.00 90.94 86 TYR A N 1
ATOM 662 C CA . TYR A 1 86 ? 5.737 -4.367 2.455 1.00 90.94 86 TYR A CA 1
ATOM 663 C C . TYR A 1 86 ? 7.263 -4.445 2.332 1.00 90.94 86 TYR A C 1
ATOM 665 O O . TYR A 1 86 ? 7.910 -3.481 1.919 1.00 90.94 86 TYR A O 1
ATOM 673 N N . TRP A 1 87 ? 7.843 -5.620 2.593 1.00 87.12 87 TRP A N 1
ATOM 674 C CA . TRP A 1 87 ? 9.291 -5.821 2.515 1.00 87.12 87 TRP A CA 1
ATOM 675 C C . TRP A 1 87 ? 9.846 -5.589 1.108 1.00 87.12 87 TRP A C 1
ATOM 677 O O . TRP A 1 87 ? 10.792 -4.822 0.927 1.00 87.12 87 TRP A O 1
ATOM 687 N N . LEU A 1 88 ? 9.237 -6.202 0.091 1.00 87.56 88 LEU A N 1
ATOM 688 C CA . LEU A 1 88 ? 9.740 -6.120 -1.281 1.00 87.56 88 LEU A CA 1
ATOM 689 C C . LEU A 1 88 ? 9.386 -4.797 -1.971 1.00 87.56 88 LEU A C 1
ATOM 691 O O . LEU A 1 88 ? 10.114 -4.383 -2.876 1.00 87.56 88 LEU A O 1
ATOM 695 N N . SER A 1 89 ? 8.358 -4.079 -1.500 1.00 86.62 89 SER A N 1
ATOM 696 C CA . SER A 1 89 ? 8.084 -2.705 -1.953 1.00 86.62 89 SER A CA 1
ATOM 697 C C . SER A 1 89 ? 9.281 -1.773 -1.729 1.00 86.62 89 SER A C 1
ATOM 699 O O . SER A 1 89 ? 9.508 -0.849 -2.514 1.00 86.62 89 SER A O 1
ATOM 701 N N . THR A 1 90 ? 10.090 -2.038 -0.695 1.00 80.75 90 THR A N 1
ATOM 702 C CA . THR A 1 90 ? 11.323 -1.281 -0.423 1.00 80.75 90 THR A CA 1
ATOM 703 C C . THR A 1 90 ? 12.344 -1.457 -1.549 1.00 80.75 90 THR A C 1
ATOM 705 O O . THR A 1 90 ? 12.884 -0.467 -2.046 1.00 80.75 90 THR A O 1
ATOM 708 N N . GLY A 1 91 ? 12.559 -2.697 -2.002 1.00 84.31 91 GLY A N 1
ATOM 709 C CA . GLY A 1 91 ? 13.478 -3.005 -3.101 1.00 84.31 91 GLY A CA 1
ATOM 710 C C . GLY A 1 91 ? 13.020 -2.408 -4.432 1.00 84.31 91 GLY A C 1
ATOM 711 O O . GLY A 1 91 ? 13.819 -1.808 -5.147 1.00 84.31 91 GLY A O 1
ATOM 712 N N . GLN A 1 92 ? 11.719 -2.470 -4.734 1.00 86.62 92 GLN A N 1
ATOM 713 C CA . GLN A 1 92 ? 11.163 -1.832 -5.933 1.00 86.62 92 GLN A CA 1
ATOM 714 C C . GLN A 1 92 ? 11.444 -0.326 -5.963 1.00 86.62 92 GLN A C 1
ATOM 716 O O . GLN A 1 92 ? 11.839 0.221 -6.994 1.00 86.62 92 GLN A O 1
ATOM 721 N N . ARG A 1 93 ? 11.243 0.352 -4.830 1.00 83.62 93 ARG A N 1
ATOM 722 C CA . ARG A 1 93 ? 11.496 1.788 -4.708 1.00 83.62 93 ARG A CA 1
ATOM 723 C C . ARG A 1 93 ? 12.976 2.116 -4.917 1.00 83.62 93 ARG A C 1
ATOM 725 O O . ARG A 1 93 ? 13.287 3.081 -5.607 1.00 83.62 93 ARG A O 1
ATOM 732 N N . GLN A 1 94 ? 13.876 1.313 -4.354 1.00 84.31 94 GLN A N 1
ATOM 733 C CA . GLN A 1 94 ? 15.316 1.487 -4.544 1.00 84.31 94 GLN A CA 1
ATOM 734 C C . GLN A 1 94 ? 15.705 1.365 -6.021 1.00 84.31 94 GLN A C 1
ATOM 736 O O . GLN A 1 94 ? 16.399 2.234 -6.539 1.00 84.31 94 GLN A O 1
ATOM 741 N N . ILE A 1 95 ? 15.191 0.351 -6.723 1.00 88.31 95 ILE A N 1
ATOM 742 C CA . ILE A 1 95 ? 15.439 0.169 -8.161 1.00 88.31 95 ILE A CA 1
ATOM 743 C C . ILE A 1 95 ? 14.953 1.383 -8.950 1.00 88.31 95 ILE A C 1
ATOM 745 O O . ILE A 1 95 ? 15.677 1.872 -9.812 1.00 88.31 95 ILE A O 1
ATOM 749 N N . PHE A 1 96 ? 13.763 1.904 -8.633 1.00 87.75 96 PHE A N 1
ATOM 750 C CA . PHE A 1 96 ? 13.236 3.105 -9.278 1.00 87.75 96 PHE A CA 1
ATOM 751 C C . PHE A 1 96 ? 14.176 4.307 -9.113 1.00 87.75 96 PHE A C 1
ATOM 753 O O . PHE A 1 96 ? 14.512 4.948 -10.104 1.00 87.75 96 PHE A O 1
ATOM 760 N N . PHE A 1 97 ? 14.633 4.600 -7.891 1.00 85.56 97 PHE A N 1
ATOM 761 C CA . PHE A 1 97 ? 15.500 5.758 -7.648 1.00 85.56 97 PHE A CA 1
ATOM 762 C C . PHE A 1 97 ? 16.912 5.584 -8.209 1.00 85.56 97 PHE A C 1
ATOM 764 O O . PHE A 1 97 ? 17.463 6.542 -8.743 1.00 85.56 97 PHE A O 1
ATOM 771 N N . MET A 1 98 ? 17.470 4.373 -8.169 1.00 86.56 98 MET A N 1
ATOM 772 C CA . MET A 1 98 ? 18.760 4.083 -8.802 1.00 86.56 98 MET A CA 1
ATOM 773 C C . MET A 1 98 ? 18.691 4.198 -10.329 1.00 86.56 98 MET A C 1
ATOM 775 O O . MET A 1 98 ? 19.640 4.657 -10.959 1.00 86.56 98 MET A O 1
ATOM 779 N N . ALA A 1 99 ? 17.571 3.797 -10.932 1.00 89.19 99 ALA A N 1
ATOM 780 C CA . ALA A 1 99 ? 17.372 3.869 -12.373 1.00 89.19 99 ALA A CA 1
ATOM 781 C C . ALA A 1 99 ? 16.913 5.257 -12.858 1.00 89.19 99 ALA A C 1
ATOM 783 O O . ALA A 1 99 ? 17.032 5.553 -14.045 1.00 89.19 99 ALA A O 1
ATOM 784 N N . TRP A 1 100 ? 16.433 6.131 -11.966 1.00 87.12 100 TRP A N 1
ATOM 785 C CA . TRP A 1 100 ? 15.870 7.435 -12.326 1.00 87.12 100 TRP A CA 1
ATOM 786 C C . TRP A 1 100 ? 16.792 8.323 -13.183 1.00 87.12 100 TRP A C 1
ATOM 788 O O . TRP A 1 100 ? 16.323 8.817 -14.212 1.00 87.12 100 TRP A O 1
ATOM 798 N N . PRO A 1 101 ? 18.092 8.493 -12.863 1.00 87.06 101 PRO A N 1
ATOM 799 C CA . PRO A 1 101 ? 18.995 9.275 -13.711 1.00 87.06 101 PRO A CA 1
ATOM 800 C C . PRO A 1 101 ? 19.139 8.691 -15.124 1.00 87.06 101 PRO A C 1
ATOM 802 O O . PRO A 1 101 ? 19.275 9.429 -16.099 1.00 87.06 101 PRO A O 1
ATOM 805 N N . LEU A 1 102 ? 19.076 7.361 -15.247 1.00 89.00 102 LEU A N 1
ATOM 806 C CA . LEU A 1 102 ? 19.145 6.667 -16.532 1.00 89.00 102 LEU A CA 1
ATOM 807 C C . LEU A 1 102 ? 17.860 6.882 -17.333 1.00 89.00 102 LEU A C 1
ATOM 809 O O . LEU A 1 102 ? 17.929 7.170 -18.523 1.00 89.00 102 LEU A O 1
ATOM 813 N N . PHE A 1 103 ? 16.696 6.835 -16.679 1.00 87.19 103 PHE A N 1
ATOM 814 C CA . PHE A 1 103 ? 15.417 7.115 -17.333 1.00 87.19 103 PHE A CA 1
ATOM 815 C C . PHE A 1 103 ? 15.386 8.513 -17.949 1.00 87.19 103 PHE A C 1
ATOM 817 O O . PHE A 1 103 ? 14.965 8.678 -19.096 1.00 87.19 103 PHE A O 1
ATOM 824 N N . GLN A 1 104 ? 15.868 9.514 -17.205 1.00 84.38 104 GLN A N 1
ATOM 825 C CA . GLN A 1 104 ? 15.917 10.896 -17.678 1.00 84.38 104 GLN A CA 1
ATOM 826 C C . GLN A 1 104 ? 16.833 11.063 -18.893 1.00 84.38 104 GLN A C 1
ATOM 828 O O . GLN A 1 104 ? 16.498 11.828 -19.795 1.00 84.38 104 GLN A O 1
ATOM 833 N N . ARG A 1 105 ? 17.966 10.354 -18.927 1.00 86.12 105 ARG A N 1
ATOM 834 C CA . ARG A 1 105 ? 18.947 10.465 -20.012 1.00 86.12 105 ARG A CA 1
ATOM 835 C C . ARG A 1 105 ? 18.518 9.743 -21.288 1.00 86.12 105 ARG A C 1
ATOM 837 O O . ARG A 1 105 ? 18.763 10.252 -22.373 1.00 86.12 105 ARG A O 1
ATOM 844 N N . GLU A 1 106 ? 17.903 8.574 -21.152 1.00 82.31 106 GLU A N 1
ATOM 845 C CA . GLU A 1 106 ? 17.594 7.673 -22.274 1.00 82.31 106 GLU A CA 1
ATOM 846 C C . GLU A 1 106 ? 16.142 7.806 -22.775 1.00 82.31 106 GLU A C 1
ATOM 848 O O . GLU A 1 106 ? 15.671 6.965 -23.533 1.00 82.31 106 GLU A O 1
ATOM 853 N N . GLU A 1 107 ? 15.401 8.823 -22.316 1.00 82.06 107 GLU A N 1
ATOM 854 C CA . GLU A 1 107 ? 13.975 9.029 -22.631 1.00 82.06 107 GLU A CA 1
ATOM 855 C C . GLU A 1 107 ? 13.100 7.783 -22.390 1.00 82.06 107 GLU A C 1
ATOM 857 O O . GLU A 1 107 ? 12.153 7.501 -23.130 1.00 82.06 107 GLU A O 1
ATOM 862 N N . SER A 1 108 ? 13.399 7.045 -21.317 1.00 86.50 108 SER A N 1
ATOM 863 C CA . SER A 1 108 ? 12.663 5.835 -20.939 1.00 86.50 108 SER A CA 1
ATOM 864 C C . SER A 1 108 ? 11.149 6.070 -20.895 1.00 86.50 108 SER A C 1
ATOM 866 O O . SER A 1 108 ? 10.656 7.135 -20.497 1.00 86.50 108 SER A O 1
ATOM 868 N N . ILE A 1 109 ? 10.378 5.023 -21.207 1.00 82.75 109 ILE A N 1
ATOM 869 C CA . ILE A 1 109 ? 8.917 5.037 -21.055 1.00 82.75 109 ILE A CA 1
ATOM 870 C C . ILE A 1 109 ? 8.496 5.391 -19.618 1.00 82.75 109 ILE A C 1
ATOM 872 O O . ILE A 1 109 ? 7.438 5.988 -19.403 1.00 82.75 109 ILE A O 1
ATOM 876 N N . PHE A 1 110 ? 9.339 5.063 -18.633 1.00 83.69 110 PHE A N 1
ATOM 877 C CA . PHE A 1 110 ? 9.084 5.321 -17.222 1.00 83.69 110 PHE A CA 1
ATOM 878 C C . PHE A 1 110 ? 9.318 6.779 -16.832 1.00 83.69 110 PHE A C 1
ATOM 880 O O . PHE A 1 110 ? 8.756 7.222 -15.832 1.00 83.69 110 PHE A O 1
ATOM 887 N N . THR A 1 111 ? 10.040 7.560 -17.639 1.00 81.31 111 THR A N 1
ATOM 888 C CA . THR A 1 111 ? 10.206 9.005 -17.428 1.00 81.31 111 THR A CA 1
ATOM 889 C C . THR A 1 111 ? 8.857 9.708 -17.474 1.00 81.31 111 THR A C 1
ATOM 891 O O . THR A 1 111 ? 8.524 10.469 -16.569 1.00 81.31 111 THR A O 1
ATOM 894 N N . LYS A 1 112 ? 8.015 9.376 -18.463 1.00 73.38 112 LYS A N 1
ATOM 895 C CA . LYS A 1 112 ? 6.651 9.921 -18.565 1.00 73.38 112 LYS A CA 1
ATOM 896 C C . LYS A 1 112 ? 5.801 9.531 -17.358 1.00 73.38 112 LYS A C 1
ATOM 898 O O . LYS A 1 112 ? 5.098 10.370 -16.810 1.00 73.38 112 LYS A O 1
ATOM 903 N N . VAL A 1 113 ? 5.904 8.281 -16.905 1.00 71.00 113 VAL A N 1
ATOM 904 C CA . VAL A 1 113 ? 5.156 7.777 -15.740 1.00 71.00 113 VAL A CA 1
ATOM 905 C C . VAL A 1 113 ? 5.604 8.450 -14.440 1.00 71.00 113 VAL A C 1
ATOM 907 O O . VAL A 1 113 ? 4.761 8.814 -13.623 1.00 71.00 113 VAL A O 1
ATOM 910 N N . GLY A 1 114 ? 6.909 8.656 -14.250 1.00 67.69 114 GLY A N 1
ATOM 911 C CA . GLY A 1 114 ? 7.442 9.359 -13.083 1.00 67.69 114 GLY A CA 1
ATOM 912 C C . GLY A 1 114 ? 7.096 10.848 -13.070 1.00 67.69 114 GLY A C 1
ATOM 913 O O . GLY A 1 114 ? 6.870 11.413 -12.001 1.00 67.69 114 GLY A O 1
ATOM 914 N N . ILE A 1 115 ? 6.986 11.471 -14.248 1.00 66.25 115 ILE A N 1
ATOM 915 C CA . ILE A 1 115 ? 6.527 12.860 -14.390 1.00 66.25 115 ILE A CA 1
ATOM 916 C C . ILE A 1 115 ? 5.026 12.988 -14.115 1.00 66.25 115 ILE A C 1
ATOM 918 O O . ILE A 1 115 ? 4.614 13.963 -13.495 1.00 66.25 115 ILE A O 1
ATOM 922 N N . LEU A 1 116 ? 4.217 12.007 -14.531 1.00 58.25 116 LEU A N 1
ATOM 923 C CA . LEU A 1 116 ? 2.752 12.063 -14.447 1.00 58.25 116 LEU A CA 1
ATOM 924 C C . LEU A 1 116 ? 2.191 12.163 -13.020 1.00 58.25 116 LEU A C 1
ATOM 926 O O . LEU A 1 116 ? 0.998 12.400 -12.888 1.00 58.25 116 LEU A O 1
ATOM 930 N N . GLN A 1 117 ? 3.014 12.000 -11.973 1.00 68.69 117 GLN A N 1
ATOM 931 C CA . GLN A 1 117 ? 2.647 12.199 -10.560 1.00 68.69 117 GLN A CA 1
ATOM 932 C C . GLN A 1 117 ? 1.194 11.807 -10.236 1.00 68.69 117 GLN A C 1
ATOM 934 O O . GLN A 1 117 ? 0.442 12.588 -9.661 1.00 68.69 117 GLN A O 1
ATOM 939 N N . PRO A 1 118 ? 0.777 10.576 -10.565 1.00 61.03 118 PRO A N 1
ATOM 940 C CA . PRO A 1 118 ? -0.623 10.141 -10.464 1.00 61.03 118 PRO A CA 1
ATOM 941 C C . PRO A 1 118 ? -1.161 10.236 -9.029 1.00 61.03 118 PRO A C 1
ATOM 943 O O . PRO A 1 118 ? -2.347 10.415 -8.773 1.00 61.03 118 PRO A O 1
ATOM 946 N N . CYS A 1 119 ? -0.247 10.162 -8.065 1.00 70.62 119 CYS A N 1
ATOM 947 C CA . CYS A 1 119 ? -0.487 10.360 -6.650 1.00 70.62 119 CYS A CA 1
ATOM 948 C C . CYS A 1 119 ? -0.980 11.771 -6.297 1.00 70.62 119 CYS A C 1
ATOM 950 O O . CYS A 1 119 ? -1.641 11.909 -5.268 1.00 70.62 119 CYS A O 1
ATOM 952 N N . MET A 1 120 ? -0.649 12.771 -7.115 1.00 80.12 120 MET A N 1
ATOM 953 C CA . MET A 1 120 ? -1.016 14.173 -6.935 1.00 80.12 120 MET A CA 1
ATOM 954 C C . MET A 1 120 ? -2.401 14.475 -7.485 1.00 80.12 120 MET A C 1
ATOM 956 O O . MET A 1 120 ? -3.100 15.251 -6.858 1.00 80.12 120 MET A O 1
ATOM 960 N N . ALA A 1 121 ? -2.854 13.795 -8.545 1.00 85.81 121 ALA A N 1
ATOM 961 C CA . ALA A 1 121 ? -4.174 14.036 -9.138 1.00 85.81 121 ALA A CA 1
ATOM 962 C C . ALA A 1 121 ? -5.307 13.978 -8.097 1.00 85.81 121 ALA A C 1
ATOM 964 O O . ALA A 1 121 ? -6.163 14.855 -8.041 1.00 85.81 121 ALA A O 1
ATOM 965 N N . MET A 1 122 ? -5.267 12.985 -7.203 1.00 88.56 122 MET A N 1
ATOM 966 C CA . MET A 1 122 ? -6.225 12.887 -6.097 1.00 88.56 122 MET A CA 1
ATOM 967 C C . MET A 1 122 ? -6.045 13.999 -5.054 1.00 88.56 122 MET A C 1
ATOM 969 O O . MET A 1 122 ? -7.033 14.499 -4.533 1.00 88.56 122 MET A O 1
ATOM 973 N N . SER A 1 123 ? -4.809 14.394 -4.739 1.00 88.69 123 SER A N 1
ATOM 974 C CA . SER A 1 123 ? -4.541 15.482 -3.789 1.00 88.69 123 SER A CA 1
ATOM 975 C C . SER A 1 123 ? -5.008 16.834 -4.331 1.00 88.69 123 SER A C 1
ATOM 977 O O . SER A 1 123 ? -5.656 17.592 -3.616 1.00 88.69 123 SER A O 1
ATOM 979 N N . ASP A 1 124 ? -4.697 17.122 -5.591 1.00 88.88 124 ASP A N 1
ATOM 980 C CA . ASP A 1 124 ? -5.060 18.358 -6.274 1.00 88.88 124 ASP A CA 1
ATOM 981 C C . ASP A 1 124 ? -6.583 18.465 -6.398 1.00 88.88 124 ASP A C 1
ATOM 983 O O . ASP A 1 124 ? -7.147 19.522 -6.134 1.00 88.88 124 ASP A O 1
ATOM 987 N N . GLU A 1 125 ? -7.263 17.352 -6.692 1.00 90.25 125 GLU A N 1
ATOM 988 C CA . GLU A 1 125 ? -8.724 17.299 -6.743 1.00 90.25 125 GLU A CA 1
ATOM 989 C C . GLU A 1 125 ? -9.373 17.545 -5.373 1.00 90.25 125 GLU A C 1
ATOM 991 O O . GLU A 1 125 ? -10.374 18.257 -5.270 1.00 90.25 125 GLU A O 1
ATOM 996 N N . VAL A 1 126 ? -8.806 16.988 -4.298 1.00 90.81 126 VAL A N 1
ATOM 997 C CA . VAL A 1 126 ? -9.279 17.248 -2.931 1.00 90.81 126 VAL A CA 1
ATOM 998 C C . VAL A 1 126 ? -9.190 18.735 -2.590 1.00 90.81 126 VAL A C 1
ATOM 1000 O O . VAL A 1 126 ? -10.143 19.285 -2.033 1.00 90.81 126 VAL A O 1
ATOM 1003 N N . GLU A 1 127 ? -8.072 19.384 -2.924 1.00 90.69 127 GLU A N 1
ATOM 1004 C CA . GLU A 1 127 ? -7.886 20.818 -2.684 1.00 90.69 127 GLU A CA 1
ATOM 1005 C C . GLU A 1 127 ? -8.807 21.658 -3.581 1.00 90.69 127 GLU A C 1
ATOM 1007 O O . GLU A 1 127 ? -9.467 22.571 -3.085 1.00 90.69 127 GLU A O 1
ATOM 1012 N N . ALA A 1 128 ? -8.937 21.314 -4.867 1.00 90.88 128 ALA A N 1
ATOM 1013 C CA . ALA A 1 128 ? -9.817 22.004 -5.813 1.00 90.88 128 ALA A CA 1
ATOM 1014 C C . ALA A 1 128 ? -11.289 21.972 -5.374 1.00 90.88 128 ALA A C 1
ATOM 1016 O O . ALA A 1 128 ? -12.016 22.952 -5.535 1.00 90.88 128 ALA A O 1
ATOM 1017 N N . ARG A 1 129 ? -11.723 20.860 -4.772 1.00 89.31 129 ARG A N 1
ATOM 1018 C CA . ARG A 1 129 ? -13.080 20.685 -4.239 1.00 89.31 129 ARG A CA 1
ATOM 1019 C C . ARG A 1 129 ? -13.261 21.205 -2.813 1.00 89.31 129 ARG A C 1
ATOM 1021 O O . ARG A 1 129 ? -14.371 21.138 -2.286 1.00 89.31 129 ARG A O 1
ATOM 1028 N N . GLY A 1 130 ? -12.197 21.680 -2.162 1.00 90.50 130 GLY A N 1
ATOM 1029 C CA . GLY A 1 130 ? -12.236 22.116 -0.766 1.00 90.50 130 GLY A CA 1
ATOM 1030 C C . GLY A 1 130 ? -12.622 21.000 0.215 1.00 90.50 130 GLY A C 1
ATOM 1031 O O . GLY A 1 130 ? -13.206 21.272 1.267 1.00 90.50 130 GLY A O 1
ATOM 1032 N N . LEU A 1 131 ? -12.338 19.734 -0.116 1.00 91.56 131 LEU A N 1
ATOM 1033 C CA . LEU A 1 131 ? -12.663 18.602 0.751 1.00 91.56 131 LEU A CA 1
ATOM 1034 C C . LEU A 1 131 ? -11.729 18.598 1.970 1.00 91.56 131 LEU A C 1
ATOM 1036 O O . LEU A 1 131 ? -10.506 18.670 1.860 1.00 91.56 131 LEU A O 1
ATOM 1040 N N . ASN A 1 132 ? -12.302 18.491 3.171 1.00 92.06 132 ASN A N 1
ATOM 1041 C CA . ASN A 1 132 ? -11.554 18.642 4.422 1.00 92.06 132 ASN A CA 1
ATOM 1042 C C . ASN A 1 132 ? -10.824 17.352 4.844 1.00 92.06 132 ASN A C 1
ATOM 1044 O O . ASN A 1 132 ? -11.102 16.767 5.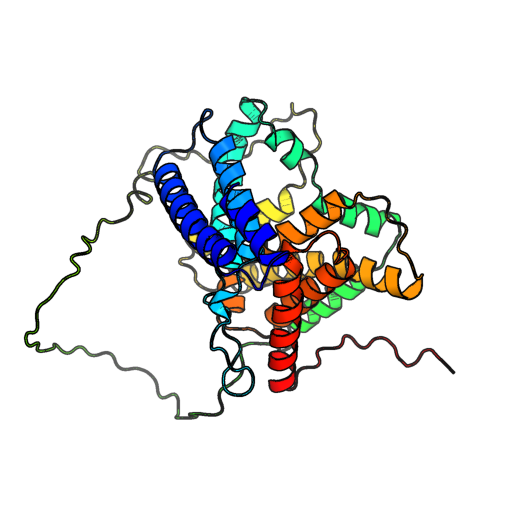895 1.00 92.06 132 ASN A O 1
ATOM 1048 N N . TRP A 1 133 ? -9.861 16.916 4.031 1.00 94.25 133 TRP A N 1
ATOM 1049 C CA . TRP A 1 133 ? -8.980 15.787 4.345 1.00 94.25 133 TRP A CA 1
ATOM 1050 C C . TRP A 1 133 ? -8.109 16.060 5.582 1.00 94.25 133 TRP A C 1
ATOM 1052 O O . TRP A 1 133 ? -7.827 15.151 6.359 1.00 94.25 133 TRP A O 1
ATOM 1062 N N . ARG A 1 134 ? -7.754 17.329 5.834 1.00 95.44 134 ARG A N 1
ATOM 1063 C CA . ARG A 1 134 ? -6.960 17.763 6.999 1.00 95.44 134 ARG A CA 1
ATOM 1064 C C . ARG A 1 134 ? -7.625 17.428 8.334 1.00 95.44 134 ARG A C 1
ATOM 1066 O O . ARG A 1 134 ? -6.936 17.219 9.328 1.00 95.44 134 ARG A O 1
ATOM 1073 N N . ARG A 1 135 ? -8.962 17.387 8.389 1.00 94.94 135 ARG A N 1
ATOM 1074 C CA . ARG A 1 135 ? -9.700 16.877 9.557 1.00 94.94 135 ARG A CA 1
ATOM 1075 C C . ARG A 1 135 ? -9.366 15.407 9.812 1.00 94.94 135 ARG A C 1
ATOM 1077 O O . ARG A 1 135 ? -9.052 15.050 10.937 1.00 94.94 135 ARG A O 1
ATOM 1084 N N . ILE A 1 136 ? -9.395 14.591 8.759 1.00 94.50 136 ILE A N 1
ATOM 1085 C CA . ILE A 1 136 ? -9.092 13.158 8.830 1.00 94.50 136 ILE A CA 1
ATOM 1086 C C . ILE A 1 136 ? -7.641 12.915 9.231 1.00 94.50 136 ILE A C 1
ATOM 1088 O O . ILE A 1 136 ? -7.370 12.107 10.111 1.00 94.50 136 ILE A O 1
ATOM 1092 N N . PHE A 1 137 ? -6.721 13.662 8.628 1.00 95.94 137 PHE A N 1
ATOM 1093 C CA . PHE A 1 137 ? -5.308 13.600 8.974 1.00 95.94 137 PHE A CA 1
ATOM 1094 C C . PHE A 1 137 ? -5.052 13.903 10.457 1.00 95.94 137 PHE A C 1
ATOM 1096 O O . PHE A 1 137 ? -4.324 13.156 11.103 1.00 95.94 137 PHE A O 1
ATOM 1103 N N . ARG A 1 138 ? -5.669 14.958 11.011 1.00 96.00 138 ARG A N 1
ATOM 1104 C CA . ARG A 1 138 ? -5.505 15.320 12.430 1.00 96.00 138 ARG A CA 1
ATOM 1105 C C . ARG A 1 138 ? -5.937 14.203 13.369 1.00 96.00 138 ARG A C 1
ATOM 1107 O O . ARG A 1 138 ? -5.212 13.908 14.303 1.00 96.00 138 ARG A O 1
ATOM 1114 N N . GLU A 1 139 ? -7.042 13.525 13.072 1.00 94.38 139 GLU A N 1
ATOM 1115 C CA . GLU A 1 139 ? -7.473 12.379 13.878 1.00 94.38 139 GLU A CA 1
ATOM 1116 C C . GLU A 1 139 ? -6.432 11.246 13.875 1.00 94.38 139 GLU A C 1
ATOM 1118 O O . GLU A 1 139 ? -6.202 10.621 14.908 1.00 94.38 139 GLU A O 1
ATOM 1123 N N . PHE A 1 140 ? -5.752 11.001 12.748 1.00 95.56 140 PHE A N 1
ATOM 1124 C CA . PHE A 1 140 ? -4.646 10.041 12.706 1.00 95.56 140 PHE A CA 1
ATOM 1125 C C . PHE A 1 140 ? -3.397 10.525 13.446 1.00 95.56 140 PHE A C 1
ATOM 1127 O O . PHE A 1 140 ? -2.728 9.700 14.070 1.00 95.56 140 PHE A O 1
ATOM 1134 N N . ASP A 1 141 ? -3.068 11.818 13.384 1.00 95.00 141 ASP A N 1
ATOM 1135 C CA . ASP A 1 141 ? -1.951 12.396 14.148 1.00 95.00 141 ASP A CA 1
ATOM 1136 C C . ASP A 1 141 ? -2.223 12.295 15.660 1.00 95.00 141 ASP A C 1
ATOM 1138 O O . ASP A 1 141 ? -1.359 11.845 16.407 1.00 95.00 141 ASP A O 1
ATOM 1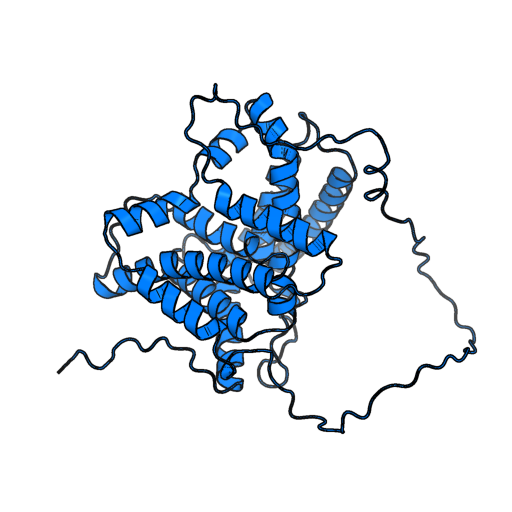142 N N . ASP A 1 142 ? -3.455 12.565 16.100 1.00 95.31 142 ASP A N 1
ATOM 1143 C CA . ASP A 1 142 ? -3.877 12.416 17.499 1.00 95.31 142 ASP A CA 1
ATOM 1144 C C . ASP A 1 142 ? -3.791 10.951 17.973 1.00 95.31 142 ASP A C 1
ATOM 1146 O O . ASP A 1 142 ? -3.398 10.671 19.108 1.00 95.31 142 ASP A O 1
ATOM 1150 N N . ILE A 1 143 ? -4.121 9.986 17.102 1.00 94.62 143 ILE A N 1
ATOM 1151 C CA . ILE A 1 143 ? -3.963 8.548 17.384 1.00 94.62 143 ILE A CA 1
ATOM 1152 C C . ILE A 1 143 ? -2.494 8.183 17.623 1.00 94.62 143 ILE A C 1
ATOM 1154 O O . ILE A 1 143 ? -2.217 7.319 18.457 1.00 94.62 143 ILE A O 1
ATOM 1158 N N . TYR A 1 144 ? -1.556 8.820 16.918 1.00 95.12 144 TYR A N 1
ATOM 1159 C CA . TYR A 1 144 ? -0.134 8.513 17.061 1.00 95.12 144 TYR A CA 1
ATOM 1160 C C . TYR A 1 144 ? 0.376 8.782 18.480 1.00 95.12 144 TYR A C 1
ATOM 1162 O O . TYR A 1 144 ? 1.131 7.974 19.026 1.00 95.12 144 TYR A O 1
ATOM 1170 N N . ASP A 1 145 ? -0.063 9.898 19.067 1.00 94.69 145 ASP A N 1
ATOM 1171 C CA . ASP A 1 145 ? 0.324 10.334 20.410 1.00 94.69 145 ASP A CA 1
ATOM 1172 C C . ASP A 1 145 ? -0.479 9.631 21.518 1.00 94.69 145 ASP A C 1
ATOM 1174 O O . ASP A 1 145 ? -0.118 9.703 22.694 1.00 94.69 145 ASP A O 1
ATOM 1178 N N . ASN A 1 146 ? -1.558 8.925 21.171 1.00 94.12 146 ASN A N 1
ATOM 1179 C CA . ASN A 1 146 ? -2.422 8.268 22.141 1.00 94.12 146 ASN A CA 1
ATOM 1180 C C . ASN A 1 146 ? -1.792 6.956 22.668 1.00 94.12 146 ASN A C 1
ATOM 1182 O O . ASN A 1 146 ? -1.681 5.978 21.918 1.00 94.12 146 ASN A O 1
ATOM 1186 N N . PRO A 1 147 ? -1.472 6.859 23.978 1.00 93.50 147 PRO A N 1
ATOM 1187 C CA . PRO A 1 147 ? -0.818 5.682 24.553 1.00 93.50 147 PRO A CA 1
ATOM 1188 C C . PRO A 1 147 ? -1.610 4.381 24.391 1.00 93.50 147 PRO A C 1
ATOM 1190 O O . PRO A 1 147 ? -1.015 3.307 24.364 1.00 93.50 147 PRO A O 1
ATOM 1193 N N . ARG A 1 148 ? -2.940 4.463 24.250 1.00 92.81 148 ARG A N 1
ATOM 1194 C CA . ARG A 1 148 ? -3.820 3.302 24.052 1.00 92.81 148 ARG A CA 1
ATOM 1195 C C . ARG A 1 148 ? -3.499 2.541 22.762 1.00 92.81 148 ARG A C 1
ATOM 1197 O O . ARG A 1 148 ? -3.731 1.340 22.703 1.00 92.81 148 ARG A O 1
ATOM 1204 N N . TYR A 1 149 ? -2.975 3.226 21.745 1.00 93.25 149 TYR A N 1
ATOM 1205 C CA . TYR A 1 149 ? -2.673 2.637 20.439 1.00 93.25 149 TYR A CA 1
ATOM 1206 C C . TYR A 1 149 ? -1.207 2.211 20.289 1.00 93.25 149 TYR A C 1
ATOM 1208 O O . TYR A 1 149 ? -0.851 1.601 19.282 1.00 93.25 149 TYR A O 1
ATOM 1216 N N . LYS A 1 150 ? -0.343 2.498 21.269 1.00 92.62 150 LYS A N 1
ATOM 1217 C CA . LYS A 1 150 ? 1.084 2.181 21.178 1.00 92.62 150 LYS A CA 1
ATOM 1218 C C . LYS A 1 150 ? 1.331 0.685 21.410 1.00 92.62 150 LYS A C 1
ATOM 1220 O O . LYS A 1 150 ? 0.953 0.150 22.450 1.00 92.62 150 LYS A O 1
ATOM 1225 N N . GLY A 1 151 ? 2.024 0.035 20.473 1.00 89.75 151 GLY A N 1
ATOM 1226 C CA . GLY A 1 151 ? 2.419 -1.372 20.571 1.00 89.75 151 GLY A CA 1
ATOM 1227 C C . GLY A 1 151 ? 1.383 -2.387 20.069 1.00 89.75 151 GLY A C 1
ATOM 1228 O O . GLY A 1 151 ? 0.328 -2.034 19.525 1.00 89.75 151 GLY A O 1
ATOM 1229 N N . GLY A 1 152 ? 1.752 -3.664 20.211 1.00 85.75 152 GLY A N 1
ATOM 1230 C CA . GLY A 1 152 ? 0.982 -4.843 19.805 1.00 85.75 152 GLY A CA 1
ATOM 1231 C C . GLY A 1 152 ? 0.004 -5.352 20.872 1.00 85.75 152 GLY A C 1
ATOM 1232 O O . GLY A 1 152 ? -0.125 -4.777 21.957 1.00 85.75 152 GLY A O 1
ATOM 1233 N N . ARG A 1 153 ? -0.685 -6.462 20.576 1.00 79.00 153 ARG A N 1
ATOM 1234 C CA . ARG A 1 153 ? -1.493 -7.190 21.564 1.00 79.00 153 ARG A CA 1
ATOM 1235 C C . ARG A 1 153 ? -0.562 -7.700 22.661 1.00 79.00 153 ARG A C 1
ATOM 1237 O O . ARG A 1 153 ? 0.423 -8.370 22.377 1.00 79.00 153 ARG A O 1
ATOM 1244 N N . LYS A 1 154 ? -0.857 -7.349 23.913 1.00 71.88 154 LYS A N 1
ATOM 1245 C CA . LYS A 1 154 ? -0.150 -7.907 25.067 1.00 71.88 154 LYS A CA 1
ATOM 1246 C C . LYS A 1 154 ? -0.674 -9.320 25.270 1.00 71.88 154 LYS A C 1
ATOM 1248 O O . LYS A 1 154 ? -1.819 -9.481 25.696 1.00 71.88 154 LYS A O 1
ATOM 1253 N N . ASP A 1 155 ? 0.122 -10.321 24.924 1.00 57.09 155 ASP A N 1
ATOM 1254 C CA . ASP A 1 155 ? -0.216 -11.696 25.259 1.00 57.09 155 ASP A CA 1
ATOM 1255 C C . ASP A 1 155 ? -0.306 -11.803 26.782 1.00 57.09 155 ASP A C 1
ATOM 1257 O O . ASP A 1 155 ? 0.598 -11.402 27.512 1.00 57.09 155 ASP A O 1
ATOM 1261 N N . GLY A 1 156 ? -1.437 -12.300 27.282 1.00 53.91 156 GLY A N 1
ATOM 1262 C CA . GLY A 1 156 ? -1.704 -12.450 28.716 1.00 53.91 156 GLY A CA 1
ATOM 1263 C C . GLY A 1 156 ? -0.850 -13.521 29.405 1.00 53.91 156 GLY A C 1
ATOM 1264 O O . GLY A 1 156 ? -1.210 -13.976 30.486 1.00 53.91 156 GLY A O 1
ATOM 1265 N N . SER A 1 157 ? 0.252 -13.952 28.793 1.00 41.78 157 SER A N 1
ATOM 1266 C CA . SER A 1 157 ? 1.206 -14.899 29.354 1.00 41.78 157 SER A CA 1
ATOM 1267 C C . SER A 1 157 ? 2.504 -14.181 29.718 1.00 41.78 157 SER A C 1
ATOM 1269 O O . SER A 1 157 ? 3.172 -13.610 28.861 1.00 41.78 157 SER A O 1
ATOM 1271 N N . THR A 1 158 ? 2.851 -14.284 31.004 1.00 36.38 158 THR A N 1
ATOM 1272 C CA . THR A 1 158 ? 4.089 -13.857 31.683 1.00 36.38 158 THR A CA 1
ATOM 1273 C C . THR A 1 158 ? 4.292 -12.359 31.917 1.00 36.38 158 THR A C 1
ATOM 1275 O O . THR A 1 158 ? 5.121 -11.703 31.301 1.00 36.38 158 THR A O 1
ATOM 1278 N N . SER A 1 159 ? 3.631 -11.856 32.964 1.00 33.97 159 SER A N 1
ATOM 1279 C CA . SER A 1 159 ? 4.313 -10.994 33.931 1.00 33.97 159 SER A CA 1
ATOM 1280 C C . SER A 1 159 ? 5.232 -11.865 34.799 1.00 33.97 159 SER A C 1
ATOM 1282 O O . SER A 1 159 ? 4.774 -12.496 35.752 1.00 33.97 159 SER A O 1
ATOM 1284 N N . LEU A 1 160 ? 6.514 -11.929 34.457 1.00 39.09 160 LEU A N 1
ATOM 1285 C CA . LEU A 1 160 ? 7.570 -12.194 35.429 1.00 39.09 160 LEU A CA 1
ATOM 1286 C C . LEU A 1 160 ? 8.575 -11.053 35.315 1.00 39.09 160 LEU A C 1
ATOM 1288 O O . LEU A 1 160 ? 8.872 -10.571 34.227 1.00 39.09 160 LEU A O 1
ATOM 1292 N N . GLU A 1 161 ? 8.955 -10.569 36.483 1.00 33.91 161 GLU A N 1
ATOM 1293 C CA . GLU A 1 161 ? 9.568 -9.281 36.765 1.00 33.91 161 GLU A CA 1
ATOM 1294 C C . GLU A 1 161 ? 10.856 -9.024 35.974 1.00 33.91 161 GLU A C 1
ATOM 1296 O O . GLU A 1 161 ? 11.764 -9.854 35.930 1.00 33.91 161 GLU A O 1
ATOM 1301 N N . GLU A 1 162 ? 10.963 -7.815 35.415 1.00 34.28 162 GLU A N 1
ATOM 1302 C CA . GLU A 1 162 ? 12.239 -7.219 35.031 1.00 34.28 162 GLU A CA 1
ATOM 1303 C C . GLU A 1 162 ? 13.089 -7.014 36.293 1.00 34.28 162 GLU A C 1
ATOM 1305 O O . GLU A 1 162 ? 12.914 -6.055 37.044 1.00 34.28 162 GLU A O 1
ATOM 1310 N N . THR A 1 163 ? 14.053 -7.904 36.510 1.00 31.70 163 THR A N 1
ATOM 1311 C CA . THR A 1 163 ? 15.298 -7.552 37.197 1.00 31.70 163 THR A CA 1
ATOM 1312 C C . THR A 1 163 ? 16.433 -7.622 36.182 1.00 31.70 163 THR A C 1
ATOM 1314 O O . THR A 1 163 ? 16.520 -8.545 35.377 1.00 31.70 163 THR A O 1
ATOM 1317 N N . GLY A 1 164 ? 17.231 -6.554 36.160 1.00 30.73 164 GLY A N 1
ATOM 1318 C CA . GLY A 1 164 ? 18.274 -6.279 35.176 1.00 30.73 164 GLY A CA 1
ATOM 1319 C C . GLY A 1 164 ? 19.511 -7.196 35.237 1.00 30.73 164 GLY A C 1
ATOM 1320 O O . GLY A 1 164 ? 19.479 -8.272 35.826 1.00 30.73 164 GLY A O 1
ATOM 1321 N N . PRO A 1 165 ? 20.614 -6.788 34.584 1.00 38.28 165 PRO A N 1
ATOM 1322 C CA . PRO A 1 165 ? 21.292 -7.622 33.598 1.00 38.28 165 PRO A CA 1
ATOM 1323 C C . PRO A 1 165 ? 22.540 -8.315 34.147 1.00 38.28 165 PRO A C 1
ATOM 1325 O O . PRO A 1 165 ? 23.313 -7.698 34.875 1.00 38.28 165 PRO A O 1
ATOM 1328 N N . LEU A 1 166 ? 22.816 -9.540 33.689 1.00 26.38 166 LEU A N 1
ATOM 1329 C CA . LEU A 1 166 ? 24.147 -10.141 33.790 1.00 26.38 166 LEU A CA 1
ATOM 1330 C C . LEU A 1 166 ? 24.502 -10.949 32.535 1.00 26.38 166 LEU A C 1
ATOM 1332 O O . LEU A 1 166 ? 23.860 -11.935 32.185 1.00 26.38 166 LEU A O 1
ATOM 1336 N N . LEU A 1 167 ? 25.573 -10.490 31.889 1.00 31.08 167 LEU A N 1
ATOM 1337 C CA . LEU A 1 167 ? 26.410 -11.222 30.946 1.00 31.08 167 LEU A CA 1
ATOM 1338 C C . LEU A 1 167 ? 27.055 -12.433 31.639 1.00 31.08 167 LEU A C 1
ATOM 1340 O O . LEU A 1 167 ? 27.697 -12.267 32.676 1.00 31.08 167 LEU A O 1
ATOM 1344 N N . SER A 1 168 ? 27.001 -13.608 31.013 1.00 30.47 168 SER A N 1
ATOM 1345 C CA . SER A 1 168 ? 28.184 -14.467 30.862 1.00 30.47 168 SER A CA 1
ATOM 1346 C C . SER A 1 168 ? 27.941 -15.619 29.899 1.00 30.47 168 SER A C 1
ATOM 1348 O O . SER A 1 168 ? 26.936 -16.321 29.955 1.00 30.47 168 SER A O 1
ATOM 1350 N N . GLU A 1 169 ? 28.937 -15.763 29.033 1.00 28.48 169 GLU A N 1
ATOM 1351 C CA . GLU A 1 169 ? 29.388 -16.960 28.339 1.00 28.48 169 GLU A CA 1
ATOM 1352 C C . GLU A 1 169 ? 29.067 -18.273 29.065 1.00 28.48 169 GLU A C 1
ATOM 1354 O O . GLU A 1 169 ? 29.290 -18.388 30.267 1.00 28.48 169 GLU A O 1
ATOM 1359 N N . MET A 1 170 ? 28.725 -19.318 28.307 1.00 28.86 170 MET A N 1
ATOM 1360 C CA . MET A 1 170 ? 29.591 -20.498 28.287 1.00 28.86 170 MET A CA 1
ATOM 1361 C C . MET A 1 170 ? 29.297 -21.459 27.130 1.00 28.86 170 MET A C 1
ATOM 1363 O O . MET A 1 170 ? 28.168 -21.646 26.687 1.00 28.86 170 MET A O 1
ATOM 1367 N N . ALA A 1 171 ? 30.408 -22.027 26.670 1.00 28.94 171 ALA A N 1
ATOM 1368 C CA . ALA A 1 171 ? 30.633 -23.051 25.666 1.00 28.94 171 ALA A CA 1
ATOM 1369 C C . ALA A 1 171 ? 29.655 -24.244 25.652 1.00 28.94 171 ALA A C 1
ATOM 1371 O O . ALA A 1 171 ? 29.106 -24.648 26.673 1.00 28.94 171 ALA A O 1
ATOM 1372 N N . GLY A 1 172 ? 29.519 -24.842 24.461 1.00 26.48 172 GLY A N 1
ATOM 1373 C CA . GLY A 1 172 ? 28.740 -26.059 24.204 1.00 26.48 172 GLY A CA 1
ATOM 1374 C C . GLY A 1 172 ? 29.312 -27.340 24.829 1.00 26.48 172 GLY A C 1
ATOM 1375 O O . GLY A 1 172 ? 30.311 -27.314 25.549 1.00 26.48 172 GLY A O 1
ATOM 1376 N N . PRO A 1 173 ? 28.690 -28.488 24.511 1.00 30.02 173 PRO A N 1
ATOM 1377 C CA . PRO A 1 173 ? 29.303 -29.338 23.484 1.00 30.02 173 PRO A CA 1
ATOM 1378 C C . PRO A 1 173 ? 28.301 -29.999 22.511 1.00 30.02 173 PRO A C 1
ATOM 1380 O O . PRO A 1 173 ? 27.146 -30.256 22.844 1.00 30.02 173 PRO A O 1
ATOM 1383 N N . SER A 1 174 ? 28.784 -30.311 21.302 1.00 28.92 174 SER A N 1
ATOM 1384 C CA . SER A 1 174 ? 28.113 -31.145 20.286 1.00 28.92 174 SER A CA 1
ATOM 1385 C C . SER A 1 174 ? 27.984 -32.614 20.728 1.00 28.92 174 SER A C 1
ATOM 1387 O O . SER A 1 174 ? 28.784 -33.077 21.545 1.00 28.92 174 SER A O 1
ATOM 1389 N N . PRO A 1 175 ? 27.062 -33.391 20.121 1.00 34.53 175 PRO A N 1
ATOM 1390 C CA . PRO A 1 175 ? 27.536 -34.323 19.089 1.00 34.53 175 PRO A CA 1
ATOM 1391 C C . PRO A 1 175 ? 26.594 -34.539 17.880 1.00 34.53 175 PRO A C 1
ATOM 1393 O O . PRO A 1 175 ? 25.384 -34.677 18.007 1.00 34.53 175 PRO A O 1
ATOM 1396 N N . SER A 1 176 ? 27.238 -34.632 16.712 1.00 26.56 176 SER A N 1
ATOM 1397 C CA . SER A 1 176 ? 27.115 -35.685 15.686 1.00 26.56 176 SER A CA 1
ATOM 1398 C C . SER A 1 176 ? 25.732 -36.115 15.165 1.00 26.56 176 SER A C 1
ATOM 1400 O O . SER A 1 176 ? 25.049 -36.931 15.775 1.00 26.56 176 SER A O 1
ATOM 1402 N N . GLY A 1 177 ? 25.425 -35.711 13.928 1.00 26.58 177 GLY A N 1
ATOM 1403 C CA . GLY A 1 177 ? 24.387 -36.310 13.081 1.00 26.58 177 GLY A CA 1
ATOM 1404 C C . GLY A 1 177 ? 24.319 -35.626 11.714 1.00 26.58 177 GLY A C 1
ATOM 1405 O O . GLY A 1 177 ? 23.738 -34.557 11.580 1.00 26.58 177 GLY A O 1
ATOM 1406 N N . SER A 1 178 ? 24.981 -36.218 10.728 1.00 28.25 178 SER A N 1
ATOM 1407 C CA . SER A 1 178 ? 25.080 -35.810 9.323 1.00 28.25 178 SER A CA 1
ATOM 1408 C C . SER A 1 178 ? 23.732 -35.846 8.584 1.00 28.25 178 SER A C 1
ATOM 1410 O O . SER A 1 178 ? 23.054 -36.866 8.638 1.00 28.25 178 SER A O 1
ATOM 1412 N N . ASP A 1 179 ? 23.350 -34.777 7.870 1.00 25.95 179 ASP A N 1
ATOM 1413 C CA . ASP A 1 179 ? 23.408 -34.744 6.394 1.00 25.95 179 ASP A CA 1
ATOM 1414 C C . ASP A 1 179 ? 22.737 -33.511 5.746 1.00 25.95 179 ASP A C 1
ATOM 1416 O O . ASP A 1 179 ? 21.634 -33.101 6.090 1.00 25.95 179 ASP A O 1
ATOM 1420 N N . MET A 1 180 ? 23.451 -32.992 4.738 1.00 29.92 180 MET A N 1
ATOM 1421 C CA . MET A 1 180 ? 23.015 -32.210 3.569 1.00 29.92 180 MET A CA 1
ATOM 1422 C C . MET A 1 180 ? 22.208 -30.916 3.770 1.00 29.92 180 MET A C 1
ATOM 1424 O O . MET A 1 180 ? 20.996 -30.926 3.655 1.00 29.92 180 MET A O 1
ATOM 1428 N N . PHE A 1 181 ? 22.911 -29.782 3.881 1.00 27.41 181 PHE A N 1
ATOM 1429 C CA . PHE A 1 181 ? 22.776 -28.590 3.016 1.00 27.41 181 PHE A CA 1
ATOM 1430 C C . PHE A 1 181 ? 23.981 -27.677 3.307 1.00 27.41 181 PHE A C 1
ATOM 1432 O O . PHE A 1 181 ? 24.033 -26.993 4.324 1.00 27.41 181 PHE A O 1
ATOM 1439 N N . SER A 1 182 ? 24.999 -27.712 2.444 1.00 24.44 182 SER A N 1
ATOM 1440 C CA . SER A 1 182 ? 26.134 -26.787 2.521 1.00 24.44 182 SER A CA 1
ATOM 1441 C C . SER A 1 182 ? 25.755 -25.504 1.782 1.00 24.44 182 SER A C 1
ATOM 1443 O O . SER A 1 182 ? 25.932 -25.394 0.571 1.00 24.44 182 SER A O 1
ATOM 1445 N N . GLU A 1 183 ? 25.171 -24.547 2.501 1.00 30.19 183 GLU A N 1
ATOM 1446 C CA . GLU A 1 183 ? 25.122 -23.158 2.054 1.00 30.19 183 GLU A CA 1
ATOM 1447 C C . GLU A 1 183 ? 26.475 -22.525 2.378 1.00 30.19 183 GLU A C 1
ATOM 1449 O O . GLU A 1 183 ? 26.800 -22.254 3.534 1.00 30.19 183 GLU A O 1
ATOM 1454 N N . SER A 1 184 ? 27.302 -22.313 1.352 1.00 27.39 184 SER A N 1
ATOM 1455 C CA . SER A 1 184 ? 28.465 -21.448 1.498 1.00 27.39 184 SER A CA 1
ATOM 1456 C C . SER A 1 184 ? 27.970 -20.040 1.813 1.00 27.39 184 SER A C 1
ATOM 1458 O O . SER A 1 184 ? 27.256 -19.434 1.008 1.00 27.39 184 SER A O 1
ATOM 1460 N N . SER A 1 185 ? 28.381 -19.512 2.960 1.00 30.44 185 SER A N 1
ATOM 1461 C CA . SER A 1 185 ? 28.268 -18.108 3.332 1.00 30.44 185 SER A CA 1
ATOM 1462 C C . SER A 1 185 ? 29.114 -17.250 2.382 1.00 30.44 185 SER A C 1
ATOM 1464 O O . SER A 1 185 ? 30.234 -16.852 2.695 1.00 30.44 185 SER A O 1
ATOM 1466 N N . GLY A 1 186 ? 28.589 -17.000 1.185 1.00 25.64 186 GLY A N 1
ATOM 1467 C CA . GLY A 1 186 ? 29.056 -15.948 0.298 1.00 25.64 186 GLY A CA 1
ATOM 1468 C C . GLY A 1 186 ? 28.448 -14.636 0.771 1.00 25.64 186 GLY A C 1
ATOM 1469 O O . GLY A 1 186 ? 27.268 -14.383 0.532 1.00 25.64 186 GLY A O 1
ATOM 1470 N N . GLY A 1 187 ? 29.234 -13.826 1.479 1.00 24.62 187 GLY A N 1
ATOM 1471 C CA . GLY A 1 187 ? 28.855 -12.455 1.806 1.00 24.62 187 GLY A CA 1
ATOM 1472 C C . GLY A 1 187 ? 28.413 -11.710 0.545 1.00 24.62 187 GLY A C 1
ATOM 1473 O O . GLY A 1 187 ? 29.046 -11.810 -0.506 1.00 24.62 187 GLY A O 1
ATOM 1474 N N . CYS A 1 188 ? 27.299 -10.985 0.637 1.00 27.86 188 CYS A N 1
ATOM 1475 C CA . CYS A 1 188 ? 26.826 -10.122 -0.439 1.00 27.86 188 CYS A CA 1
ATOM 1476 C C . CYS A 1 188 ? 27.920 -9.104 -0.822 1.00 27.86 188 CYS A C 1
ATOM 1478 O O . CYS A 1 188 ? 28.334 -8.328 0.039 1.00 27.86 188 CYS A O 1
ATOM 1480 N N . PRO A 1 189 ? 28.311 -8.990 -2.104 1.00 27.59 189 PRO A N 1
ATOM 1481 C CA . PRO A 1 189 ? 29.259 -7.972 -2.561 1.00 27.59 189 PRO A CA 1
ATOM 1482 C C . PRO A 1 189 ? 28.626 -6.570 -2.689 1.00 27.59 189 PRO A C 1
ATOM 1484 O O . PRO A 1 189 ? 29.231 -5.668 -3.256 1.00 27.59 189 PRO A O 1
ATOM 1487 N N . LEU A 1 190 ? 27.420 -6.346 -2.152 1.00 36.16 190 LEU A N 1
ATOM 1488 C CA . LEU A 1 190 ? 26.728 -5.050 -2.205 1.00 36.16 190 LEU A CA 1
ATOM 1489 C C . LEU A 1 190 ? 27.320 -3.993 -1.257 1.00 36.16 190 LEU A C 1
ATOM 1491 O O . LEU A 1 190 ? 27.045 -2.811 -1.434 1.00 36.16 190 LEU A O 1
ATOM 1495 N N . ALA A 1 191 ? 28.158 -4.395 -0.294 1.00 27.12 191 ALA A N 1
ATOM 1496 C CA . ALA A 1 191 ? 28.934 -3.461 0.525 1.00 27.12 191 ALA A CA 1
ATOM 1497 C C . ALA A 1 191 ? 30.202 -2.947 -0.191 1.00 27.12 191 ALA A C 1
ATOM 1499 O O . ALA A 1 191 ? 30.713 -1.894 0.165 1.00 27.12 191 ALA A O 1
ATOM 1500 N N . ALA A 1 192 ? 30.686 -3.642 -1.228 1.00 24.97 192 ALA A N 1
ATOM 1501 C CA . ALA A 1 192 ? 31.976 -3.359 -1.866 1.00 24.97 192 ALA A CA 1
ATOM 1502 C C . ALA A 1 192 ? 31.918 -2.321 -3.008 1.00 24.97 192 ALA A C 1
ATOM 1504 O O . ALA A 1 192 ? 32.912 -2.112 -3.694 1.00 24.97 192 ALA A O 1
ATOM 1505 N N . VAL A 1 193 ? 30.773 -1.662 -3.225 1.00 33.22 193 VAL A N 1
ATOM 1506 C CA . VAL A 1 193 ? 30.670 -0.506 -4.146 1.00 33.22 193 VAL A CA 1
ATOM 1507 C C . VAL A 1 193 ? 30.876 0.826 -3.405 1.00 33.22 193 VAL A C 1
ATOM 1509 O O . VAL A 1 193 ? 30.896 1.887 -4.019 1.00 33.22 193 VAL A O 1
ATOM 1512 N N . PHE A 1 194 ? 31.084 0.784 -2.089 1.00 38.59 194 PHE A N 1
ATOM 1513 C CA . PHE A 1 194 ? 31.359 1.962 -1.274 1.00 38.59 194 PHE A CA 1
ATOM 1514 C C . PHE A 1 194 ? 32.732 1.829 -0.618 1.00 38.59 194 PHE A C 1
ATOM 1516 O O . PHE A 1 194 ? 32.812 1.609 0.585 1.00 38.59 194 PHE A O 1
ATOM 1523 N N . ASP A 1 195 ? 33.800 1.953 -1.409 1.00 26.61 195 ASP A N 1
ATOM 1524 C CA . ASP A 1 195 ? 35.111 2.276 -0.846 1.00 26.61 195 ASP A CA 1
ATOM 1525 C C . ASP A 1 195 ? 35.822 3.366 -1.665 1.00 26.61 195 ASP A C 1
ATOM 1527 O O . ASP A 1 195 ? 36.084 3.235 -2.861 1.00 26.61 195 ASP A O 1
ATOM 1531 N N . ASP A 1 196 ? 36.029 4.477 -0.963 1.00 32.28 196 ASP A N 1
ATOM 1532 C CA . ASP A 1 196 ? 37.149 5.415 -1.015 1.00 32.28 196 ASP A CA 1
ATOM 1533 C C . ASP A 1 196 ? 37.619 6.008 -2.356 1.00 32.28 196 ASP A C 1
ATOM 1535 O O . ASP A 1 196 ? 38.806 6.006 -2.675 1.00 32.28 196 ASP A O 1
ATOM 1539 N N . GLN A 1 197 ? 36.712 6.643 -3.106 1.00 28.39 197 GLN A N 1
ATOM 1540 C CA . GLN A 1 197 ? 37.083 7.801 -3.931 1.00 28.39 197 GLN A CA 1
ATOM 1541 C C . GLN A 1 197 ? 36.038 8.913 -3.804 1.00 28.39 197 GLN A C 1
ATOM 1543 O O . GLN A 1 197 ? 35.004 8.888 -4.462 1.00 28.39 197 GLN A O 1
ATOM 1548 N N . GLY A 1 198 ? 36.352 9.873 -2.928 1.00 26.56 198 GLY A N 1
ATOM 1549 C CA . GLY A 1 198 ? 35.940 11.278 -2.966 1.00 26.56 198 GLY A CA 1
ATOM 1550 C C . GLY A 1 198 ? 34.457 11.564 -3.162 1.00 26.56 198 GLY A C 1
ATOM 1551 O O . GLY A 1 198 ? 33.994 11.553 -4.289 1.00 26.56 198 GLY A O 1
ATOM 1552 N N . ASP A 1 199 ? 33.769 11.911 -2.070 1.00 29.09 199 ASP A N 1
ATOM 1553 C CA . ASP A 1 199 ? 32.622 12.835 -2.005 1.00 29.09 199 ASP A CA 1
ATOM 1554 C C . ASP A 1 199 ? 31.863 13.072 -3.329 1.00 29.09 199 ASP A C 1
ATOM 1556 O O . ASP A 1 199 ? 31.743 14.194 -3.821 1.00 29.09 199 ASP A O 1
ATOM 1560 N N . VAL A 1 200 ? 31.329 12.003 -3.931 1.00 30.52 200 VAL A N 1
ATOM 1561 C CA . VAL A 1 200 ? 30.320 12.124 -4.980 1.00 30.52 200 VAL A CA 1
ATOM 1562 C C . VAL A 1 200 ? 29.004 12.232 -4.239 1.00 30.52 200 VAL A C 1
ATOM 1564 O O . VAL A 1 200 ? 28.240 11.272 -4.109 1.00 30.52 200 VAL A O 1
ATOM 1567 N N . GLY A 1 201 ? 28.755 13.415 -3.682 1.00 28.00 201 GLY A N 1
ATOM 1568 C CA . GLY A 1 201 ? 27.406 13.796 -3.328 1.00 28.00 201 GLY A CA 1
ATOM 1569 C C . GLY A 1 201 ? 26.534 13.509 -4.545 1.00 28.00 201 GLY A C 1
ATOM 1570 O O . GLY A 1 201 ? 26.701 14.135 -5.590 1.00 28.00 201 GLY A O 1
ATOM 1571 N N . PHE A 1 202 ? 25.615 12.546 -4.432 1.00 35.69 202 PHE A N 1
ATOM 1572 C CA . PHE A 1 202 ? 24.485 12.416 -5.348 1.00 35.69 202 PHE A CA 1
ATOM 1573 C C . PHE A 1 202 ? 23.582 13.632 -5.118 1.00 35.69 202 PHE A C 1
ATOM 1575 O O . PHE A 1 202 ? 22.493 13.552 -4.547 1.00 35.69 202 PHE A O 1
ATOM 1582 N N . GLY A 1 203 ? 24.092 14.798 -5.507 1.00 28.98 203 GLY A N 1
ATOM 1583 C CA . GLY A 1 203 ? 23.336 16.008 -5.669 1.00 28.98 203 GLY A CA 1
ATOM 1584 C C . GLY A 1 203 ? 22.341 15.722 -6.770 1.00 28.98 203 GLY A C 1
ATOM 1585 O O . GLY A 1 203 ? 22.683 15.671 -7.948 1.00 28.98 203 GLY A O 1
ATOM 1586 N N . PHE A 1 204 ? 21.087 15.545 -6.376 1.00 39.19 204 PHE A N 1
ATOM 1587 C CA . PHE A 1 204 ? 19.961 15.885 -7.226 1.00 39.19 204 PHE A CA 1
ATOM 1588 C C . PHE A 1 204 ? 20.026 17.407 -7.452 1.00 39.19 204 PHE A C 1
ATOM 1590 O O . PHE A 1 204 ? 19.229 18.171 -6.912 1.00 39.19 204 PHE A O 1
ATOM 1597 N N . GLU A 1 205 ? 21.027 17.884 -8.198 1.00 32.50 205 GLU A N 1
ATOM 1598 C CA . GLU A 1 205 ? 20.957 19.207 -8.789 1.00 32.50 205 GLU A CA 1
ATOM 1599 C C . GLU A 1 205 ? 19.840 19.118 -9.819 1.00 32.50 205 GLU A C 1
ATOM 1601 O O . GLU A 1 205 ? 20.004 18.642 -10.944 1.00 32.50 205 GLU A O 1
ATOM 1606 N N . LEU A 1 206 ? 18.651 19.545 -9.396 1.00 41.03 206 LEU A N 1
ATOM 1607 C CA . LEU A 1 206 ? 17.634 20.045 -10.299 1.00 41.03 206 LEU A CA 1
ATOM 1608 C C . LEU A 1 206 ? 18.299 21.178 -11.084 1.00 41.03 206 LEU A C 1
ATOM 1610 O O . LEU A 1 206 ? 18.288 22.329 -10.656 1.00 41.03 206 LEU A O 1
ATOM 1614 N N . SER A 1 207 ? 18.948 20.832 -12.198 1.00 34.09 207 SER A N 1
ATOM 1615 C CA . SER A 1 207 ? 19.512 21.801 -13.125 1.00 34.09 207 SER A CA 1
ATOM 1616 C C . SER A 1 207 ? 18.431 22.836 -13.413 1.00 34.09 207 SER A C 1
ATOM 1618 O O . SER A 1 207 ? 17.334 22.490 -13.863 1.00 34.09 207 SER A O 1
ATOM 1620 N N . ALA A 1 208 ? 18.746 24.107 -13.165 1.00 36.34 208 ALA A N 1
ATOM 1621 C CA . ALA A 1 208 ? 17.865 25.256 -13.373 1.00 36.34 208 ALA A CA 1
ATOM 1622 C C . ALA A 1 208 ? 17.394 25.428 -14.838 1.00 36.34 208 ALA A C 1
ATOM 1624 O O . ALA A 1 208 ? 16.676 26.372 -15.153 1.00 36.34 208 ALA A O 1
ATOM 1625 N N . SER A 1 209 ? 17.787 24.520 -15.739 1.00 35.78 209 SER A N 1
ATOM 1626 C CA . SER A 1 209 ? 17.384 24.474 -17.145 1.00 35.78 209 SER A CA 1
ATOM 1627 C C . SER A 1 209 ? 16.189 23.553 -17.439 1.00 35.78 20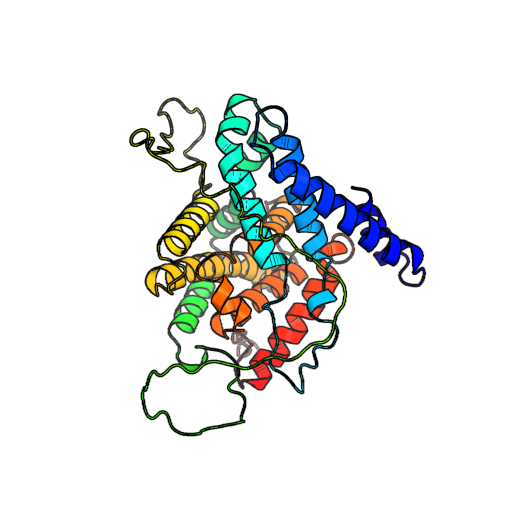9 SER A C 1
ATOM 1629 O O . SER A 1 209 ? 15.733 23.493 -18.584 1.00 35.78 209 SER A O 1
ATOM 1631 N N . ASN A 1 210 ? 15.663 22.822 -16.449 1.00 35.06 210 ASN A N 1
ATOM 1632 C CA . ASN A 1 210 ? 14.644 21.810 -16.710 1.00 35.06 210 ASN A CA 1
ATOM 1633 C C . ASN A 1 210 ? 13.261 22.451 -16.946 1.00 35.06 210 ASN A C 1
ATOM 1635 O O . ASN A 1 210 ? 12.705 23.099 -16.064 1.00 35.06 210 ASN A O 1
ATOM 1639 N N . ARG A 1 211 ? 12.678 22.247 -18.137 1.00 34.94 211 ARG A N 1
ATOM 1640 C CA . ARG A 1 211 ? 11.365 22.788 -18.575 1.00 34.94 211 ARG A CA 1
ATOM 1641 C C . ARG A 1 211 ? 10.154 22.213 -17.826 1.00 34.94 211 ARG A C 1
ATOM 1643 O O . ARG A 1 211 ? 9.020 22.389 -18.263 1.00 34.94 211 ARG A O 1
ATOM 1650 N N . TYR A 1 212 ? 10.381 21.510 -16.725 1.00 37.91 212 TYR A N 1
ATOM 1651 C CA . TYR A 1 212 ? 9.348 20.871 -15.929 1.00 37.91 212 TYR A CA 1
ATOM 1652 C C . TYR A 1 212 ? 9.421 21.435 -14.510 1.00 37.91 212 TYR A C 1
ATOM 1654 O O . TYR A 1 212 ? 10.528 21.551 -13.976 1.00 37.91 212 TYR A O 1
ATOM 1662 N N . PRO A 1 213 ? 8.282 21.803 -13.892 1.00 37.41 213 PRO A N 1
ATOM 1663 C CA . PRO A 1 213 ? 8.275 22.242 -12.501 1.00 37.41 213 PRO A CA 1
ATOM 1664 C C . PRO A 1 213 ? 8.974 21.185 -11.632 1.00 37.41 213 PRO A C 1
ATOM 1666 O O . PRO A 1 213 ? 8.896 19.996 -11.966 1.00 37.41 213 PRO A O 1
ATOM 1669 N N . PRO A 1 214 ? 9.669 21.585 -10.546 1.00 44.16 214 PRO A N 1
ATOM 1670 C CA . PRO A 1 214 ? 10.392 20.655 -9.690 1.00 44.16 214 PRO A CA 1
ATOM 1671 C C . PRO A 1 214 ? 9.438 19.535 -9.302 1.00 44.16 214 PRO A C 1
ATOM 1673 O O . PRO A 1 214 ? 8.388 19.765 -8.698 1.00 44.16 214 PRO A O 1
ATOM 1676 N N . LEU A 1 215 ? 9.761 18.328 -9.754 1.00 42.94 215 LEU A N 1
ATOM 1677 C CA . LEU A 1 215 ? 8.907 17.176 -9.572 1.00 42.94 215 LEU A CA 1
ATOM 1678 C C . LEU A 1 215 ? 8.640 17.018 -8.066 1.00 42.94 215 LEU A C 1
ATOM 1680 O O . LEU A 1 215 ? 9.546 16.661 -7.318 1.00 42.94 215 LEU A O 1
ATOM 1684 N N . ARG A 1 216 ? 7.389 17.204 -7.617 1.00 52.44 216 ARG A N 1
ATOM 1685 C CA . ARG A 1 216 ? 6.841 16.667 -6.351 1.00 52.44 216 ARG A CA 1
ATOM 1686 C C . ARG A 1 216 ? 6.836 15.121 -6.296 1.00 52.44 216 ARG A C 1
ATOM 1688 O O . ARG A 1 216 ? 5.944 14.488 -5.748 1.00 52.44 216 ARG A O 1
ATOM 1695 N N . VAL A 1 217 ? 7.906 14.504 -6.799 1.00 53.16 217 VAL A N 1
ATOM 1696 C CA . VAL A 1 217 ? 8.407 13.175 -6.417 1.00 53.16 217 VAL A CA 1
ATOM 1697 C C . VAL A 1 217 ? 8.839 13.175 -4.934 1.00 53.16 217 VAL A C 1
ATOM 1699 O O . VAL A 1 217 ? 9.159 12.120 -4.391 1.00 53.16 217 VAL A O 1
ATOM 1702 N N . SER A 1 218 ? 8.763 14.331 -4.254 1.00 59.56 218 SER A N 1
ATOM 1703 C CA . SER A 1 218 ? 9.035 14.538 -2.830 1.00 59.56 218 SER A CA 1
ATOM 1704 C C . SER A 1 218 ? 8.431 13.454 -1.950 1.00 59.56 218 SER A C 1
ATOM 1706 O O . SER A 1 218 ? 9.168 12.832 -1.214 1.00 59.56 218 SER A O 1
ATOM 1708 N N . THR A 1 219 ? 7.154 13.086 -2.063 1.00 67.25 219 THR A N 1
ATOM 1709 C CA . THR A 1 219 ? 6.584 12.137 -1.089 1.00 67.25 219 THR A CA 1
ATOM 1710 C C . THR A 1 219 ? 7.258 10.761 -1.111 1.00 67.25 219 THR A C 1
ATOM 1712 O O . THR A 1 219 ? 7.527 10.210 -0.046 1.00 67.25 219 THR A O 1
ATOM 1715 N N . LEU A 1 220 ? 7.558 10.204 -2.294 1.00 71.56 220 LEU A N 1
ATOM 1716 C CA . LEU A 1 220 ? 8.290 8.933 -2.416 1.00 71.56 220 LEU A CA 1
ATOM 1717 C C . LEU A 1 220 ? 9.797 9.107 -2.191 1.00 71.56 220 LEU A C 1
ATOM 1719 O O . LEU A 1 220 ? 10.441 8.176 -1.715 1.00 71.56 220 LEU A O 1
ATOM 1723 N N . PHE A 1 221 ? 10.350 10.275 -2.515 1.00 74.94 221 PHE A N 1
ATOM 1724 C CA . PHE A 1 221 ? 11.769 10.585 -2.354 1.00 74.94 221 PHE A CA 1
ATOM 1725 C C . PHE A 1 221 ? 12.152 10.918 -0.908 1.00 74.94 221 PHE A C 1
ATOM 1727 O O . PHE A 1 221 ? 13.132 10.395 -0.403 1.00 74.94 221 PHE A O 1
ATOM 1734 N N . ASP A 1 222 ? 11.357 11.710 -0.201 1.00 76.94 222 ASP A N 1
ATOM 1735 C CA . ASP A 1 222 ? 11.460 11.975 1.237 1.00 76.94 222 ASP A CA 1
ATOM 1736 C C . ASP A 1 222 ? 11.331 10.663 2.005 1.00 76.94 222 ASP A C 1
ATOM 1738 O O . ASP A 1 222 ? 12.139 10.348 2.872 1.00 76.94 222 ASP A O 1
ATOM 1742 N N . SER A 1 223 ? 10.360 9.846 1.594 1.00 76.81 223 SER A N 1
ATOM 1743 C CA . SER A 1 223 ? 10.235 8.454 2.001 1.00 76.81 223 SER A CA 1
ATOM 1744 C C . SER A 1 223 ? 11.548 7.698 1.753 1.00 76.81 223 SER A C 1
ATOM 1746 O O . SER A 1 223 ? 12.110 7.088 2.660 1.00 76.81 223 SER A O 1
ATOM 1748 N N . TYR A 1 224 ? 12.115 7.762 0.551 1.00 80.19 224 TYR A N 1
ATOM 1749 C CA . TYR A 1 224 ? 13.392 7.114 0.248 1.00 80.19 224 TYR A CA 1
ATOM 1750 C C . TYR A 1 224 ? 14.533 7.573 1.162 1.00 80.19 224 TYR A C 1
ATOM 1752 O O . TYR A 1 224 ? 15.171 6.728 1.793 1.00 80.19 224 TYR A O 1
ATOM 1760 N N . ARG A 1 225 ? 14.709 8.885 1.326 1.00 81.81 225 ARG A N 1
ATOM 1761 C CA . ARG A 1 225 ? 15.742 9.488 2.174 1.00 81.81 225 ARG A CA 1
ATOM 1762 C C . ARG A 1 225 ? 15.599 9.113 3.643 1.00 81.81 225 ARG A C 1
ATOM 1764 O O . ARG A 1 225 ? 16.601 8.845 4.296 1.00 81.81 225 ARG A O 1
ATOM 1771 N N . GLU A 1 226 ? 14.378 9.060 4.169 1.00 81.56 226 GLU A N 1
ATOM 1772 C CA . GLU A 1 226 ? 14.126 8.571 5.530 1.00 81.56 226 GLU A CA 1
ATOM 1773 C C . GLU A 1 226 ? 14.520 7.105 5.685 1.00 81.56 226 GLU A C 1
ATOM 1775 O O . GLU A 1 226 ? 15.068 6.715 6.712 1.00 81.56 226 GLU A O 1
ATOM 1780 N N . GLY A 1 227 ? 14.264 6.292 4.657 1.00 80.44 227 GLY A N 1
ATOM 1781 C CA . GLY A 1 227 ? 14.643 4.884 4.642 1.00 80.44 227 GLY A CA 1
ATOM 1782 C C . GLY A 1 227 ? 16.157 4.719 4.658 1.00 80.44 227 GLY A C 1
ATOM 1783 O O . GLY A 1 227 ? 16.675 3.930 5.442 1.00 80.44 227 GLY A O 1
ATOM 1784 N N . GLU A 1 228 ? 16.868 5.506 3.852 1.00 83.75 228 GLU A N 1
ATOM 1785 C CA . GLU A 1 228 ? 18.330 5.543 3.883 1.00 83.75 228 GLU A CA 1
ATOM 1786 C C . GLU A 1 228 ? 18.860 6.024 5.234 1.00 83.75 228 GLU A C 1
ATOM 1788 O O . GLU A 1 228 ? 19.774 5.409 5.776 1.00 83.75 228 GLU A O 1
ATOM 1793 N N . ALA A 1 229 ? 18.281 7.082 5.807 1.00 83.56 229 ALA A N 1
ATOM 1794 C CA . ALA A 1 229 ? 18.668 7.582 7.124 1.00 83.56 229 ALA A CA 1
ATOM 1795 C C . ALA A 1 229 ? 18.458 6.522 8.217 1.00 83.56 229 ALA A C 1
ATOM 1797 O O . ALA A 1 229 ? 19.326 6.336 9.067 1.00 83.56 229 ALA A O 1
ATOM 1798 N N . PHE A 1 230 ? 17.346 5.785 8.161 1.00 84.00 230 PHE A N 1
ATOM 1799 C CA . PHE A 1 230 ? 17.053 4.678 9.068 1.00 84.00 230 PHE A CA 1
ATOM 1800 C C . PHE A 1 230 ? 18.070 3.535 8.933 1.00 84.00 230 PHE A C 1
ATOM 1802 O O . PHE A 1 230 ? 18.600 3.066 9.938 1.00 84.00 230 PHE A O 1
ATOM 1809 N N . VAL A 1 231 ? 18.398 3.123 7.703 1.00 84.81 231 VAL A N 1
ATOM 1810 C CA . VAL A 1 231 ? 19.403 2.074 7.448 1.00 84.81 231 VAL A CA 1
ATOM 1811 C C . VAL A 1 231 ? 20.795 2.520 7.903 1.00 84.81 231 VAL A C 1
ATOM 1813 O O . VAL A 1 231 ? 21.477 1.766 8.594 1.00 84.81 231 VAL A O 1
ATOM 1816 N N . ARG A 1 232 ? 21.205 3.757 7.590 1.00 85.38 232 ARG A N 1
ATOM 1817 C CA . ARG A 1 232 ? 22.488 4.333 8.038 1.00 85.38 232 ARG A CA 1
ATOM 1818 C C . ARG A 1 232 ? 22.577 4.444 9.559 1.00 85.38 232 ARG A C 1
ATOM 1820 O O . ARG A 1 232 ? 23.655 4.279 10.114 1.00 85.38 232 ARG A O 1
ATOM 1827 N N . GLY A 1 233 ? 21.451 4.677 10.231 1.00 84.62 233 GLY A N 1
ATOM 1828 C CA . GLY A 1 233 ? 21.336 4.657 11.690 1.00 84.62 233 GLY A CA 1
ATOM 1829 C C . GLY A 1 233 ? 21.316 3.256 12.311 1.00 84.62 233 GLY A C 1
ATOM 1830 O O . GLY A 1 233 ? 20.936 3.125 13.471 1.00 84.62 233 GLY A O 1
ATOM 1831 N N . GLY A 1 234 ? 21.650 2.201 11.557 1.00 84.19 234 GLY A N 1
ATOM 1832 C CA . GLY A 1 234 ? 21.658 0.819 12.045 1.00 84.19 234 GLY A CA 1
ATOM 1833 C C . GLY A 1 234 ? 20.264 0.247 12.314 1.00 84.19 234 GLY A C 1
ATOM 1834 O O . GLY A 1 234 ? 20.130 -0.699 13.083 1.00 84.19 234 GLY A O 1
ATOM 1835 N N . GLY A 1 235 ? 19.213 0.837 11.736 1.00 79.06 235 GLY A N 1
ATOM 1836 C CA . GLY A 1 235 ? 17.829 0.437 11.994 1.00 79.06 235 GLY A CA 1
ATOM 1837 C C . GLY A 1 235 ? 17.332 0.777 13.402 1.00 79.06 235 GLY A C 1
ATOM 1838 O O . GLY A 1 235 ? 16.280 0.287 13.815 1.00 79.06 235 GLY A O 1
ATOM 1839 N N . VAL A 1 236 ? 18.063 1.611 14.151 1.00 77.38 236 VAL A N 1
ATOM 1840 C CA . VAL A 1 236 ? 17.625 2.069 15.471 1.00 77.38 236 VAL A CA 1
ATOM 1841 C C . VAL A 1 236 ? 16.395 2.959 15.302 1.00 77.38 236 VAL A C 1
ATOM 1843 O O . VAL A 1 236 ? 16.387 3.900 14.504 1.00 77.38 236 VAL A O 1
ATOM 1846 N N . ALA A 1 237 ? 15.339 2.651 16.057 1.00 72.44 237 ALA A N 1
ATOM 1847 C CA . ALA A 1 237 ? 14.092 3.401 16.031 1.00 72.44 237 ALA A CA 1
ATOM 1848 C C . ALA A 1 237 ? 14.336 4.864 16.437 1.00 72.44 237 ALA A C 1
ATOM 1850 O O . ALA A 1 237 ? 14.539 5.183 17.606 1.00 72.44 237 ALA A O 1
ATOM 1851 N N . ASN A 1 238 ? 14.301 5.761 15.455 1.00 87.56 238 ASN A N 1
ATOM 1852 C CA . ASN A 1 238 ? 14.296 7.198 15.675 1.00 87.56 238 ASN A CA 1
ATOM 1853 C C . ASN A 1 238 ? 12.842 7.670 15.669 1.00 87.56 238 ASN A C 1
ATOM 1855 O O . ASN A 1 238 ? 12.212 7.706 14.614 1.00 87.56 238 ASN A O 1
ATOM 1859 N N . GLU A 1 239 ? 12.319 8.037 16.838 1.00 91.25 239 GLU A N 1
ATOM 1860 C CA . GLU A 1 239 ? 10.922 8.455 17.008 1.00 91.25 239 GLU A CA 1
ATOM 1861 C C . GLU A 1 239 ? 10.521 9.596 16.059 1.00 91.25 239 GLU A C 1
ATOM 1863 O O . GLU A 1 239 ? 9.413 9.596 15.528 1.00 91.25 239 GLU A O 1
ATOM 1868 N N . THR A 1 240 ? 11.432 10.530 15.774 1.00 92.06 240 THR A N 1
ATOM 1869 C CA . THR A 1 240 ? 11.186 11.631 14.833 1.00 92.06 240 THR A CA 1
ATOM 1870 C C . THR A 1 240 ? 10.993 11.116 13.407 1.00 92.06 240 THR A C 1
ATOM 1872 O O . THR A 1 240 ? 10.055 11.536 12.730 1.00 92.06 240 THR A O 1
ATOM 1875 N N . LEU A 1 241 ? 11.839 10.178 12.957 1.00 90.50 241 LEU A N 1
ATOM 1876 C CA . LEU A 1 241 ? 11.694 9.548 11.639 1.00 90.50 241 LEU A CA 1
ATOM 1877 C C . LEU A 1 241 ? 10.425 8.691 11.581 1.00 90.50 241 LEU A C 1
ATOM 1879 O O . LEU A 1 241 ? 9.667 8.793 10.622 1.00 90.50 241 LEU A O 1
ATOM 1883 N N . THR A 1 242 ? 10.148 7.911 12.629 1.00 93.44 242 THR A N 1
ATOM 1884 C CA . THR A 1 242 ? 8.923 7.108 12.747 1.00 93.44 242 THR A CA 1
ATOM 1885 C C . THR A 1 242 ? 7.673 7.972 12.634 1.00 93.44 242 THR A C 1
ATOM 1887 O O . THR A 1 242 ? 6.777 7.661 11.846 1.00 93.44 242 THR A O 1
ATOM 1890 N N . ARG A 1 243 ? 7.629 9.095 13.359 1.00 94.94 243 ARG A N 1
ATOM 1891 C CA . ARG A 1 243 ? 6.509 10.036 13.314 1.00 94.94 243 ARG A CA 1
ATOM 1892 C C . ARG A 1 243 ? 6.364 10.684 11.939 1.00 94.94 243 ARG A C 1
ATOM 1894 O O . ARG A 1 243 ? 5.242 10.804 11.451 1.00 94.94 243 ARG A O 1
ATOM 1901 N N . ALA A 1 244 ? 7.464 11.075 11.296 1.00 92.50 244 ALA A N 1
ATOM 1902 C CA . ALA A 1 244 ? 7.437 11.638 9.946 1.00 92.50 244 ALA A CA 1
ATOM 1903 C C . ALA A 1 244 ? 6.899 10.629 8.914 1.00 92.50 244 ALA A C 1
ATOM 1905 O O . ALA A 1 244 ? 5.976 10.946 8.157 1.00 92.50 244 ALA A O 1
ATOM 1906 N N . SER A 1 245 ? 7.394 9.387 8.942 1.00 92.19 245 SER A N 1
ATOM 1907 C CA . SER A 1 245 ? 6.915 8.320 8.062 1.00 92.19 245 SER A CA 1
ATOM 1908 C C . SER A 1 245 ? 5.435 7.997 8.309 1.00 92.19 245 SER A C 1
ATOM 1910 O O . SER A 1 245 ? 4.670 7.860 7.352 1.00 92.19 245 SER A O 1
ATOM 1912 N N . TYR A 1 246 ? 5.003 7.943 9.575 1.00 95.50 246 TYR A N 1
ATOM 1913 C CA . TYR A 1 246 ? 3.596 7.761 9.937 1.00 95.50 246 TYR A CA 1
ATOM 1914 C C . TYR A 1 246 ? 2.716 8.889 9.392 1.00 95.50 246 TYR A C 1
ATOM 1916 O O . TYR A 1 246 ? 1.714 8.606 8.739 1.00 95.50 246 TYR A O 1
ATOM 1924 N N . LYS A 1 247 ? 3.102 10.158 9.593 1.00 95.12 247 LYS A N 1
ATOM 1925 C CA . LYS A 1 247 ? 2.353 11.324 9.091 1.00 95.12 247 LYS A CA 1
ATOM 1926 C C . LYS A 1 247 ? 2.152 11.264 7.583 1.00 95.12 247 LYS A C 1
ATOM 1928 O O . LYS A 1 247 ? 1.043 11.490 7.112 1.00 95.12 247 LYS A O 1
ATOM 1933 N N . ARG A 1 248 ? 3.186 10.881 6.833 1.00 92.69 248 ARG A N 1
ATOM 1934 C CA . ARG A 1 248 ? 3.092 10.719 5.378 1.00 92.69 248 ARG A CA 1
ATOM 1935 C C . ARG A 1 248 ? 2.048 9.677 4.977 1.00 92.69 248 ARG A C 1
ATOM 1937 O O . ARG A 1 248 ? 1.247 9.917 4.074 1.00 92.69 248 ARG A O 1
ATOM 1944 N N . LEU A 1 249 ? 2.056 8.511 5.626 1.00 94.06 249 LEU A N 1
ATOM 1945 C CA . LEU A 1 249 ? 1.060 7.476 5.348 1.00 94.06 249 LEU A CA 1
ATOM 1946 C C . LEU A 1 249 ? -0.340 7.930 5.790 1.00 94.06 249 LEU A C 1
ATOM 1948 O O . LEU A 1 249 ? -1.300 7.740 5.050 1.00 94.06 249 LEU A O 1
ATOM 1952 N N . ALA A 1 250 ? -0.459 8.588 6.944 1.00 96.12 250 ALA A N 1
ATOM 1953 C CA . ALA A 1 250 ? -1.716 9.130 7.451 1.00 96.12 250 ALA A CA 1
ATOM 1954 C C . ALA A 1 250 ? -2.334 10.172 6.508 1.00 96.12 250 ALA A C 1
ATOM 1956 O O . ALA A 1 250 ? -3.531 10.121 6.241 1.00 96.12 250 ALA A O 1
ATOM 1957 N N . GLU A 1 251 ? -1.529 11.079 5.954 1.00 94.56 251 GLU A N 1
ATOM 1958 C CA . GLU A 1 251 ? -1.950 12.043 4.931 1.00 94.56 251 GLU A CA 1
ATOM 1959 C C . GLU A 1 251 ? -2.478 11.325 3.685 1.00 94.56 251 GLU A C 1
ATOM 1961 O O . GLU A 1 251 ? -3.578 11.612 3.205 1.00 94.56 251 GLU A O 1
ATOM 1966 N N . ARG A 1 252 ? -1.746 10.308 3.217 1.00 92.88 252 ARG A N 1
ATOM 1967 C CA . ARG A 1 252 ? -2.152 9.493 2.069 1.00 92.88 252 ARG A CA 1
ATOM 1968 C C . ARG A 1 252 ? -3.498 8.807 2.292 1.00 92.88 252 ARG A C 1
ATOM 1970 O O . ARG A 1 252 ? -4.348 8.786 1.399 1.00 92.88 252 ARG A O 1
ATOM 1977 N N . VAL A 1 253 ? -3.694 8.239 3.474 1.00 95.06 253 VAL A N 1
ATOM 1978 C CA . VAL A 1 253 ? -4.948 7.585 3.848 1.00 95.06 253 VAL A CA 1
ATOM 1979 C C . VAL A 1 253 ? -6.067 8.614 3.987 1.00 95.06 253 VAL A C 1
ATOM 1981 O O . VAL A 1 253 ? -7.166 8.375 3.499 1.00 95.06 253 VAL A O 1
ATOM 1984 N N . ALA A 1 254 ? -5.795 9.777 4.579 1.00 95.50 254 ALA A N 1
ATOM 1985 C CA . ALA A 1 254 ? -6.771 10.846 4.767 1.00 95.50 254 ALA A CA 1
ATOM 1986 C C . ALA A 1 254 ? -7.344 11.375 3.445 1.00 95.50 254 ALA A C 1
ATOM 1988 O O . ALA A 1 254 ? -8.560 11.541 3.330 1.00 95.50 254 ALA A O 1
ATOM 1989 N N . ILE A 1 255 ? -6.492 11.584 2.439 1.00 94.25 255 ILE A N 1
ATOM 1990 C CA . ILE A 1 255 ? -6.913 11.987 1.090 1.00 94.25 255 ILE A CA 1
ATOM 1991 C C . ILE A 1 255 ? -7.827 10.919 0.473 1.00 94.25 255 ILE A C 1
ATOM 1993 O O . ILE A 1 255 ? -8.915 11.238 0.004 1.00 94.25 255 ILE A O 1
ATOM 1997 N N . ALA A 1 256 ? -7.440 9.640 0.524 1.00 93.88 256 ALA A N 1
ATOM 1998 C CA . ALA A 1 256 ? -8.256 8.559 -0.035 1.00 93.88 256 ALA A CA 1
ATOM 1999 C C . ALA A 1 256 ? -9.604 8.414 0.697 1.00 93.88 256 ALA A C 1
ATOM 2001 O O . ALA A 1 256 ? -10.655 8.282 0.069 1.00 93.88 256 ALA A O 1
ATOM 2002 N N . MET A 1 257 ? -9.583 8.510 2.028 1.00 93.50 257 MET A N 1
ATOM 2003 C CA . MET A 1 257 ? -10.766 8.452 2.883 1.00 93.50 257 MET A CA 1
ATOM 2004 C C . MET A 1 257 ? -11.775 9.558 2.559 1.00 93.50 257 MET A C 1
ATOM 2006 O O . MET A 1 257 ? -12.977 9.299 2.587 1.00 93.50 257 MET A O 1
ATOM 2010 N N . VAL A 1 258 ? -11.334 10.773 2.220 1.00 93.56 258 VAL A N 1
ATOM 2011 C CA . VAL A 1 258 ? -12.268 11.870 1.924 1.00 93.56 258 VAL A CA 1
ATOM 2012 C C . VAL A 1 258 ? -13.129 11.566 0.693 1.00 93.56 258 VAL A C 1
ATOM 2014 O O . VAL A 1 258 ? -14.324 11.852 0.708 1.00 93.56 258 VAL A O 1
ATOM 2017 N N . PHE A 1 259 ? -12.568 10.901 -0.324 1.00 91.50 259 PHE A N 1
ATOM 2018 C CA . PHE A 1 259 ? -13.325 10.452 -1.497 1.00 91.50 259 PHE A CA 1
ATOM 2019 C C . PHE A 1 259 ? -14.321 9.350 -1.155 1.00 91.50 259 PHE A C 1
ATOM 2021 O O . PHE A 1 259 ? -15.440 9.359 -1.662 1.00 91.50 259 PHE A O 1
ATOM 2028 N N . THR A 1 260 ? -13.955 8.433 -0.257 1.00 90.44 260 THR A N 1
ATOM 2029 C CA . THR A 1 260 ? -14.897 7.409 0.218 1.00 90.44 260 THR A CA 1
ATOM 2030 C C . THR A 1 260 ? -16.051 8.015 1.022 1.00 90.44 260 THR A C 1
ATOM 2032 O O . THR A 1 260 ? -17.207 7.639 0.834 1.00 90.44 260 THR A O 1
ATOM 2035 N N . GLU A 1 261 ? -15.775 9.008 1.878 1.00 90.50 261 GLU A N 1
ATOM 2036 C CA . GLU A 1 261 ? -16.806 9.729 2.632 1.00 90.50 261 GLU A CA 1
ATOM 2037 C C . GLU A 1 261 ? -17.732 10.522 1.699 1.00 90.50 261 GLU A C 1
ATOM 2039 O O . GLU A 1 261 ? -18.946 10.536 1.906 1.00 90.50 261 GLU A O 1
ATOM 2044 N N . ASP A 1 262 ? -17.174 11.166 0.675 1.00 88.00 262 ASP A N 1
ATOM 2045 C CA . ASP A 1 262 ? -17.927 11.935 -0.315 1.00 88.00 262 ASP A CA 1
ATOM 2046 C C . ASP A 1 262 ? -18.811 11.041 -1.200 1.00 88.00 262 ASP A C 1
ATOM 2048 O O . ASP A 1 262 ? -20.006 11.305 -1.339 1.00 88.00 262 ASP A O 1
ATOM 2052 N N . ALA A 1 263 ? -18.268 9.925 -1.702 1.00 86.50 263 ALA A N 1
ATOM 2053 C CA . ALA A 1 263 ? -19.015 8.940 -2.484 1.00 86.50 263 ALA A CA 1
ATOM 2054 C C . ALA A 1 263 ? -20.223 8.386 -1.712 1.00 86.50 263 ALA A C 1
ATOM 2056 O O . ALA A 1 263 ? -21.307 8.237 -2.272 1.00 86.50 263 ALA A O 1
ATOM 2057 N N . ARG A 1 264 ? -20.063 8.127 -0.407 1.00 86.50 264 ARG A N 1
ATOM 2058 C CA . ARG A 1 264 ? -21.152 7.651 0.462 1.00 86.50 264 ARG A CA 1
ATOM 2059 C C . ARG A 1 264 ? -22.248 8.688 0.673 1.00 86.50 264 ARG A C 1
ATOM 2061 O O . ARG A 1 264 ? -23.411 8.312 0.771 1.00 86.50 264 ARG A O 1
ATOM 2068 N N . LYS A 1 265 ? -21.889 9.970 0.782 1.00 86.19 265 LYS A N 1
ATOM 2069 C CA . LYS A 1 265 ? -22.855 11.060 0.991 1.00 86.19 265 LYS A CA 1
ATOM 2070 C C . LYS A 1 265 ? -23.645 11.373 -0.274 1.00 86.19 265 LYS A C 1
ATOM 2072 O O . LYS A 1 265 ? -24.846 11.601 -0.192 1.00 86.19 265 LYS A O 1
ATOM 2077 N N . ASN A 1 266 ? -22.974 11.363 -1.423 1.00 82.12 266 ASN A N 1
ATOM 2078 C CA . ASN A 1 266 ? -23.537 11.847 -2.683 1.00 82.12 266 ASN A CA 1
ATOM 2079 C C . ASN A 1 266 ? -23.974 10.715 -3.631 1.00 82.12 266 ASN A C 1
ATOM 2081 O O . ASN A 1 266 ? -24.429 10.982 -4.740 1.00 82.12 266 ASN A O 1
ATOM 2085 N N . GLY A 1 267 ? -23.808 9.445 -3.237 1.00 75.50 267 GLY A N 1
ATOM 2086 C CA . GLY A 1 267 ? -24.133 8.252 -4.035 1.00 75.50 267 GLY A CA 1
ATOM 2087 C C . GLY A 1 267 ? -23.183 7.995 -5.213 1.00 75.50 267 GLY A C 1
ATOM 2088 O O . GLY A 1 267 ? -23.028 6.859 -5.653 1.00 75.50 267 GLY A O 1
ATOM 2089 N N . SER A 1 268 ? -22.510 9.035 -5.701 1.00 74.50 268 SER A N 1
ATOM 2090 C CA . SER A 1 268 ? -21.403 8.965 -6.646 1.00 74.50 268 SER A CA 1
ATOM 2091 C C . SER A 1 268 ? -20.424 10.098 -6.352 1.00 74.50 268 SER A C 1
ATOM 2093 O O . SER A 1 268 ? -20.827 11.182 -5.930 1.00 74.50 268 SER A O 1
ATOM 2095 N N . CYS A 1 269 ? -19.134 9.845 -6.552 1.00 65.19 269 CYS A N 1
ATOM 2096 C CA . CYS A 1 269 ? -18.120 10.885 -6.483 1.00 65.19 269 CYS A CA 1
ATOM 2097 C C . CYS A 1 269 ? -17.798 11.303 -7.923 1.00 65.19 269 CYS A C 1
ATOM 2099 O O . CYS A 1 269 ? -17.177 10.512 -8.636 1.00 65.19 269 CYS A O 1
ATOM 2101 N N . PRO A 1 270 ? -18.232 12.485 -8.397 1.00 62.62 270 PRO A N 1
ATOM 2102 C CA . PRO A 1 270 ? -17.728 13.015 -9.653 1.00 62.62 270 PRO A CA 1
ATOM 2103 C C . PRO A 1 270 ? -16.246 13.324 -9.437 1.00 62.62 270 PRO A C 1
ATOM 2105 O O . PRO A 1 270 ? -15.891 14.275 -8.741 1.00 62.62 270 PRO A O 1
ATOM 2108 N N . VAL A 1 271 ? -15.386 12.447 -9.944 1.00 73.56 271 VAL A N 1
ATOM 2109 C CA . VAL A 1 271 ? -13.934 12.584 -9.856 1.00 73.56 271 VAL A CA 1
ATOM 2110 C C . VAL A 1 271 ? -13.412 13.084 -11.193 1.00 73.56 271 VAL A C 1
ATOM 2112 O O . VAL A 1 271 ? -13.758 12.543 -12.242 1.00 73.56 271 VAL A O 1
ATOM 2115 N N . SER A 1 272 ? -12.605 14.143 -11.158 1.00 78.12 272 SER A N 1
ATOM 2116 C CA . SER A 1 272 ? -11.918 14.660 -12.347 1.00 78.12 272 SER A CA 1
ATOM 2117 C C . SER A 1 272 ? -10.704 13.806 -12.745 1.00 78.12 272 SER A C 1
ATOM 2119 O O . SER A 1 272 ? -10.240 13.884 -13.882 1.00 78.12 272 SER A O 1
ATOM 2121 N N . PHE A 1 273 ? -10.193 12.977 -11.825 1.00 82.06 273 PHE A N 1
ATOM 2122 C CA . PHE A 1 273 ? -9.062 12.087 -12.069 1.00 82.06 273 PHE A CA 1
ATOM 2123 C C . PHE A 1 273 ? -9.493 10.765 -12.702 1.00 82.06 273 PHE A C 1
ATOM 2125 O O . PHE A 1 273 ? -10.611 10.278 -12.516 1.00 82.06 273 PHE A O 1
ATOM 2132 N N . SER A 1 274 ? -8.571 10.157 -13.447 1.00 87.00 274 SER A N 1
ATOM 2133 C CA . SER A 1 274 ? -8.834 8.891 -14.119 1.00 87.00 274 SER A CA 1
ATOM 2134 C C . SER A 1 274 ? -8.826 7.724 -13.130 1.00 87.00 274 SER A C 1
ATOM 2136 O O . SER A 1 274 ? -8.14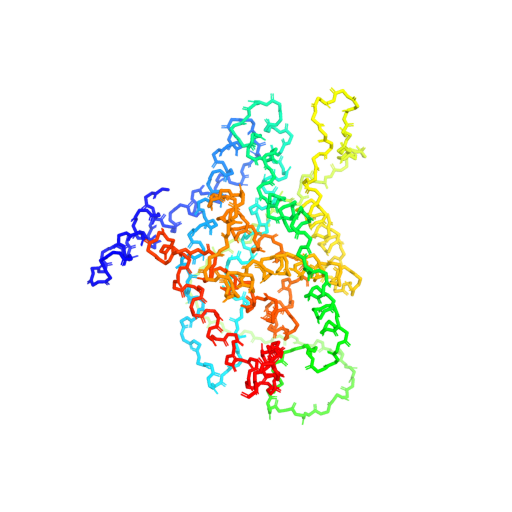1 7.741 -12.106 1.00 87.00 274 SER A O 1
ATOM 2138 N N . GLN A 1 275 ? -9.511 6.636 -13.482 1.00 88.00 275 GLN A N 1
ATOM 2139 C CA . GLN A 1 275 ? -9.428 5.392 -12.713 1.00 88.00 275 GLN A CA 1
ATOM 2140 C C . GLN A 1 275 ? -7.981 4.867 -12.621 1.00 88.00 275 GLN A C 1
ATOM 2142 O O . GLN A 1 275 ? -7.601 4.223 -11.643 1.00 88.00 275 GLN A O 1
ATOM 2147 N N . GLU A 1 276 ? -7.149 5.143 -13.627 1.00 87.62 276 GLU A N 1
ATOM 2148 C CA . GLU A 1 276 ? -5.738 4.765 -13.607 1.00 87.62 276 GLU A CA 1
ATOM 2149 C C . GLU A 1 276 ? -4.966 5.493 -12.501 1.00 87.62 276 GLU A C 1
ATOM 2151 O O . GLU A 1 276 ? -4.094 4.895 -11.870 1.00 87.62 276 GLU A O 1
ATOM 2156 N N . ASP A 1 277 ? -5.315 6.748 -12.214 1.00 88.19 277 ASP A N 1
ATOM 2157 C CA . ASP A 1 277 ? -4.706 7.515 -11.125 1.00 88.19 277 ASP A CA 1
ATOM 2158 C C . ASP A 1 277 ? -5.073 6.918 -9.774 1.00 88.19 277 ASP A C 1
ATOM 2160 O O . ASP A 1 277 ? -4.198 6.741 -8.930 1.00 88.19 277 ASP A O 1
ATOM 2164 N N . THR A 1 278 ? -6.321 6.476 -9.605 1.00 89.81 278 THR A N 1
ATOM 2165 C CA . THR A 1 278 ? -6.755 5.722 -8.420 1.00 89.81 278 THR A CA 1
ATOM 2166 C C . THR A 1 278 ? -5.967 4.427 -8.250 1.00 89.81 278 THR A C 1
ATOM 2168 O O . THR A 1 278 ? -5.481 4.125 -7.161 1.00 89.81 278 THR A O 1
ATOM 2171 N N . VAL A 1 279 ? -5.793 3.657 -9.326 1.00 91.06 279 VAL A N 1
ATOM 2172 C CA . VAL A 1 279 ? -5.036 2.398 -9.286 1.00 91.06 279 VAL A CA 1
ATOM 2173 C C . VAL A 1 279 ? -3.584 2.654 -8.902 1.00 91.06 279 VAL A C 1
ATOM 2175 O O . VAL A 1 279 ? -3.054 1.973 -8.028 1.00 91.06 279 VAL A O 1
ATOM 2178 N N . ARG A 1 280 ? -2.939 3.660 -9.500 1.00 88.00 280 ARG A N 1
ATOM 2179 C CA . ARG A 1 280 ? -1.565 4.060 -9.155 1.00 88.00 280 ARG A CA 1
ATOM 2180 C C . ARG A 1 280 ? -1.480 4.567 -7.713 1.00 88.00 280 ARG A C 1
ATOM 2182 O O . ARG A 1 280 ? -0.519 4.254 -7.007 1.00 88.00 280 ARG A O 1
ATOM 2189 N N . TYR A 1 281 ? -2.496 5.290 -7.246 1.00 88.88 281 TYR A N 1
ATOM 2190 C CA . TYR A 1 281 ? -2.585 5.775 -5.872 1.00 88.88 281 TYR A CA 1
ATOM 2191 C C . TYR A 1 281 ? -2.607 4.621 -4.870 1.00 88.88 281 TYR A C 1
ATOM 2193 O O . TYR A 1 281 ? -1.852 4.629 -3.898 1.00 88.88 281 TYR A O 1
ATOM 2201 N N . VAL A 1 282 ? -3.433 3.611 -5.142 1.00 89.94 282 VAL A N 1
ATOM 2202 C CA . VAL A 1 282 ? -3.542 2.391 -4.340 1.00 89.94 282 VAL A CA 1
ATOM 2203 C C . VAL A 1 282 ? -2.257 1.570 -4.411 1.00 89.94 282 VAL A C 1
ATOM 2205 O O . VAL A 1 282 ? -1.711 1.194 -3.377 1.00 89.94 282 VAL A O 1
ATOM 2208 N N . LEU A 1 283 ? -1.735 1.318 -5.612 1.00 88.56 283 LEU A N 1
ATOM 2209 C CA . LEU A 1 283 ? -0.536 0.501 -5.809 1.00 88.56 283 LEU A CA 1
ATOM 2210 C C . LEU A 1 283 ? 0.694 1.074 -5.102 1.00 88.56 283 LEU A C 1
ATOM 2212 O O . LEU A 1 283 ? 1.577 0.311 -4.726 1.00 88.56 283 LEU A O 1
ATOM 2216 N N . THR A 1 284 ? 0.763 2.387 -4.901 1.00 88.00 284 THR A N 1
ATOM 2217 C CA . THR A 1 284 ? 1.916 3.040 -4.266 1.00 88.00 284 THR A CA 1
ATOM 2218 C C . THR A 1 284 ? 1.850 3.060 -2.742 1.00 88.00 284 THR A C 1
ATOM 2220 O O . THR A 1 284 ? 2.880 3.288 -2.111 1.00 88.00 284 THR A O 1
ATOM 2223 N N . PHE A 1 285 ? 0.701 2.773 -2.119 1.00 88.75 285 PHE A N 1
ATOM 2224 C CA . PHE A 1 285 ? 0.590 2.810 -0.656 1.00 88.75 285 PHE A CA 1
ATOM 2225 C C . PHE A 1 285 ? 1.591 1.870 0.055 1.00 88.75 285 PHE A C 1
ATOM 2227 O O . PHE A 1 285 ? 2.234 2.321 1.006 1.00 88.75 285 PHE A O 1
ATOM 2234 N N . PRO A 1 286 ? 1.814 0.608 -0.381 1.00 92.31 286 PRO A N 1
ATOM 2235 C CA . PRO A 1 286 ? 2.760 -0.273 0.301 1.00 92.31 286 PRO A CA 1
ATOM 2236 C C . PRO A 1 286 ? 4.212 0.192 0.130 1.00 92.31 286 PRO A C 1
ATOM 2238 O O . PRO A 1 286 ? 5.045 -0.068 0.989 1.00 92.31 286 PRO A O 1
ATOM 2241 N N . MET A 1 287 ? 4.509 0.970 -0.918 1.00 88.75 287 MET A N 1
ATOM 2242 C CA . MET A 1 287 ? 5.820 1.605 -1.108 1.00 88.75 287 MET A CA 1
ATOM 2243 C C . MET A 1 287 ? 6.088 2.738 -0.108 1.00 88.75 287 MET A C 1
ATOM 2245 O O . MET A 1 287 ? 7.232 3.165 0.040 1.00 88.75 287 MET A O 1
ATOM 2249 N N . LEU A 1 288 ? 5.056 3.224 0.591 1.00 87.88 288 LEU A N 1
ATOM 2250 C CA . LEU A 1 288 ? 5.187 4.166 1.707 1.00 87.88 288 LEU A CA 1
ATOM 2251 C C . LEU A 1 288 ? 5.406 3.457 3.051 1.00 87.88 288 LEU A C 1
ATOM 2253 O O . LEU A 1 288 ? 5.784 4.108 4.018 1.00 87.88 288 LEU A O 1
ATOM 2257 N N . CYS A 1 289 ? 5.209 2.140 3.108 1.00 90.81 289 CYS A N 1
ATOM 2258 C CA . CYS A 1 289 ? 5.332 1.311 4.304 1.00 90.81 289 CYS A CA 1
ATOM 2259 C C . CYS A 1 289 ? 6.754 0.741 4.443 1.00 90.81 289 CYS A C 1
ATOM 2261 O O . CYS A 1 289 ? 6.944 -0.470 4.457 1.00 90.81 289 CYS A O 1
ATOM 2263 N N . PHE A 1 290 ? 7.764 1.606 4.488 1.00 86.06 290 PHE A N 1
ATOM 2264 C CA . PHE A 1 290 ? 9.183 1.225 4.517 1.00 86.06 290 PHE A CA 1
ATOM 2265 C C . PHE A 1 290 ? 9.876 1.806 5.766 1.00 86.06 290 PHE A C 1
ATOM 2267 O O . PHE A 1 290 ? 9.313 2.639 6.482 1.00 86.06 290 PHE A O 1
ATOM 2274 N N . GLY A 1 291 ? 11.136 1.416 5.987 1.00 88.25 291 GLY A N 1
ATOM 2275 C CA . GLY A 1 291 ? 12.011 2.065 6.967 1.00 88.25 291 GLY A CA 1
ATOM 2276 C C . GLY A 1 291 ? 11.430 1.980 8.383 1.00 88.25 291 GLY A C 1
ATOM 2277 O O . GLY A 1 291 ? 11.062 0.878 8.789 1.00 88.25 291 GLY A O 1
ATOM 2278 N N . PRO A 1 292 ? 11.280 3.102 9.113 1.00 90.50 292 PRO A N 1
ATOM 2279 C CA . PRO A 1 292 ? 10.740 3.102 10.475 1.00 90.50 292 PRO A CA 1
ATOM 2280 C C . PRO A 1 292 ? 9.337 2.490 10.626 1.00 90.50 292 PRO A C 1
ATOM 2282 O O . PRO A 1 292 ? 8.974 2.052 11.716 1.00 90.50 292 PRO A O 1
ATOM 2285 N N . LEU A 1 293 ? 8.537 2.433 9.551 1.00 92.44 293 LEU A N 1
ATOM 2286 C CA . LEU A 1 293 ? 7.208 1.815 9.590 1.00 92.44 293 LEU A CA 1
ATOM 2287 C C . LEU A 1 293 ? 7.252 0.285 9.527 1.00 92.44 293 LEU A C 1
ATOM 2289 O O . LEU A 1 293 ? 6.349 -0.351 10.063 1.00 92.44 293 LEU A O 1
ATOM 2293 N N . LEU A 1 294 ? 8.271 -0.327 8.914 1.00 92.12 294 LEU A N 1
ATOM 2294 C CA . LEU A 1 294 ? 8.333 -1.789 8.769 1.00 92.12 294 LEU A CA 1
ATOM 2295 C C . LEU A 1 294 ? 8.384 -2.525 10.116 1.00 92.12 294 LEU A C 1
ATOM 2297 O O . LEU A 1 294 ? 7.618 -3.478 10.278 1.00 92.12 294 LEU A O 1
ATOM 2301 N N . PRO A 1 295 ? 9.195 -2.098 11.106 1.00 92.69 295 PRO A N 1
ATOM 2302 C CA . PRO A 1 295 ? 9.152 -2.683 12.444 1.00 92.69 295 PRO A CA 1
ATOM 2303 C C . PRO A 1 295 ? 7.786 -2.527 13.119 1.00 92.69 295 PRO A C 1
ATOM 2305 O O . PRO A 1 295 ? 7.329 -3.448 13.791 1.00 92.69 295 PRO A O 1
ATOM 2308 N N . LEU A 1 296 ? 7.099 -1.397 12.915 1.00 94.56 296 LEU A N 1
ATOM 2309 C CA . LEU A 1 296 ? 5.756 -1.182 13.462 1.00 94.56 296 LEU A CA 1
ATOM 2310 C C . LEU A 1 296 ? 4.715 -2.096 12.805 1.00 94.56 296 LEU A C 1
ATOM 2312 O O . LEU A 1 296 ? 3.860 -2.636 13.495 1.00 94.56 296 LEU A O 1
ATOM 2316 N N . ILE A 1 297 ? 4.804 -2.316 11.492 1.00 95.12 297 ILE A N 1
ATOM 2317 C CA . ILE A 1 297 ? 3.941 -3.270 10.778 1.00 95.12 297 ILE A CA 1
ATOM 2318 C C . ILE A 1 297 ? 4.215 -4.690 11.269 1.00 95.12 297 ILE A C 1
ATOM 2320 O O . ILE A 1 297 ? 3.284 -5.401 11.629 1.00 95.12 297 ILE A O 1
ATOM 2324 N N . SER A 1 298 ? 5.490 -5.077 11.334 1.00 93.00 298 SER A N 1
ATOM 2325 C CA . SER A 1 298 ? 5.915 -6.431 11.710 1.00 93.00 298 SER A CA 1
ATOM 2326 C C . SER A 1 298 ? 5.558 -6.775 13.154 1.00 93.00 298 SER A C 1
ATOM 2328 O O . SER A 1 298 ? 5.167 -7.899 13.433 1.00 93.00 298 SER A O 1
ATOM 2330 N N . SER A 1 299 ? 5.645 -5.802 14.066 1.00 93.06 299 SER A N 1
ATOM 2331 C CA . SER A 1 299 ? 5.214 -5.953 15.466 1.00 93.06 299 SER A CA 1
ATOM 2332 C C . SER A 1 299 ? 3.701 -5.801 15.665 1.00 93.06 299 SER A C 1
ATOM 2334 O O . SER A 1 299 ? 3.208 -5.915 16.789 1.00 93.06 299 SER A O 1
ATOM 2336 N N . GLY A 1 300 ? 2.956 -5.514 14.593 1.00 94.25 300 GLY A N 1
ATOM 2337 C CA . GLY A 1 300 ? 1.521 -5.280 14.646 1.00 94.25 300 GLY A CA 1
ATOM 2338 C C . GLY A 1 300 ? 1.145 -4.089 15.528 1.00 94.25 300 GLY A C 1
ATOM 2339 O O . GLY A 1 300 ? 0.166 -4.185 16.263 1.00 94.25 300 GLY A O 1
ATOM 2340 N N . ASP A 1 301 ? 1.900 -2.987 15.507 1.00 95.62 301 ASP A N 1
ATOM 2341 C CA . ASP A 1 301 ? 1.596 -1.769 16.271 1.00 95.62 301 ASP A CA 1
ATOM 2342 C C . ASP A 1 301 ? 0.221 -1.202 15.881 1.00 95.62 301 ASP A C 1
ATOM 2344 O O . ASP A 1 301 ? -0.078 -0.988 14.700 1.00 95.62 301 ASP A O 1
ATOM 2348 N N . SER A 1 302 ? -0.631 -0.947 16.880 1.00 96.25 302 SER A N 1
ATOM 2349 C CA . SER A 1 302 ? -2.034 -0.586 16.631 1.00 96.25 302 SER A CA 1
ATOM 2350 C C . SER A 1 302 ? -2.198 0.715 15.837 1.00 96.25 302 SER A C 1
ATOM 2352 O O . SER A 1 302 ? -3.170 0.840 15.088 1.00 96.25 302 SER A O 1
ATOM 2354 N N . ARG A 1 303 ? -1.259 1.668 15.954 1.00 95.69 303 ARG A N 1
ATOM 2355 C CA . ARG A 1 303 ? -1.291 2.933 15.196 1.00 95.69 303 ARG A CA 1
ATOM 2356 C C . ARG A 1 303 ? -1.197 2.657 13.701 1.00 95.69 303 ARG A C 1
ATOM 2358 O O . ARG A 1 303 ? -1.982 3.180 12.914 1.00 95.69 303 ARG A O 1
ATOM 2365 N N . VAL A 1 304 ? -0.260 1.799 13.300 1.00 96.56 304 VAL A N 1
ATOM 2366 C CA . VAL A 1 304 ? -0.061 1.472 11.883 1.00 96.56 304 VAL A CA 1
ATOM 2367 C C . VAL A 1 304 ? -1.146 0.527 11.379 1.00 96.56 304 VAL A C 1
ATOM 2369 O O . VAL A 1 304 ? -1.628 0.712 10.264 1.00 96.56 304 VAL A O 1
ATOM 2372 N N . LEU A 1 305 ? -1.608 -0.417 12.205 1.00 96.75 305 LEU A N 1
ATOM 2373 C CA . LEU A 1 305 ? -2.750 -1.267 11.861 1.00 96.75 305 LEU A CA 1
ATOM 2374 C C . LEU A 1 305 ? -3.999 -0.443 11.510 1.00 96.75 305 LEU A C 1
ATOM 2376 O O . LEU A 1 305 ? -4.676 -0.766 10.537 1.00 96.75 305 LEU A O 1
ATOM 2380 N N . LEU A 1 306 ? -4.277 0.655 12.218 1.00 96.50 306 LEU A N 1
ATOM 2381 C CA . LEU A 1 306 ? -5.373 1.561 11.856 1.00 96.50 306 LEU A CA 1
ATOM 2382 C C . LEU A 1 306 ? -5.182 2.217 10.482 1.00 96.50 306 LEU A C 1
ATOM 2384 O O . LEU A 1 306 ? -6.122 2.248 9.684 1.00 96.50 306 LEU A O 1
ATOM 2388 N N . LEU A 1 307 ? -3.974 2.699 10.168 1.00 96.81 307 LEU A N 1
ATOM 2389 C CA . LEU A 1 307 ? -3.680 3.251 8.840 1.00 96.81 307 LEU A CA 1
ATOM 2390 C C . LEU A 1 307 ? -3.837 2.195 7.742 1.00 96.81 307 LEU A C 1
ATOM 2392 O O . LEU A 1 307 ? -4.417 2.480 6.692 1.00 96.81 307 LEU A O 1
ATOM 2396 N N . LEU A 1 308 ? -3.365 0.969 7.980 1.00 97.06 308 LEU A N 1
ATOM 2397 C CA . LEU A 1 308 ? -3.505 -0.142 7.039 1.00 97.06 308 LEU A CA 1
ATOM 2398 C C . LEU A 1 308 ? -4.970 -0.535 6.844 1.00 97.06 308 LEU A C 1
ATOM 2400 O O . LEU A 1 308 ? -5.400 -0.728 5.708 1.00 97.06 308 LEU A O 1
ATOM 2404 N N . LEU A 1 309 ? -5.755 -0.594 7.920 1.00 97.00 309 LEU A N 1
ATOM 2405 C CA . LEU A 1 309 ? -7.185 -0.870 7.846 1.00 97.00 309 LEU A CA 1
ATOM 2406 C C . LEU A 1 309 ? -7.896 0.134 6.936 1.00 97.00 309 LEU A C 1
ATOM 2408 O O . LEU A 1 309 ? -8.609 -0.268 6.015 1.00 97.00 309 LEU A O 1
ATOM 2412 N N . HIS A 1 310 ? -7.687 1.428 7.179 1.00 96.00 310 HIS A N 1
ATOM 2413 C CA . HIS A 1 310 ? -8.302 2.485 6.382 1.00 96.00 310 HIS A CA 1
ATOM 2414 C C . HIS A 1 310 ? -7.746 2.540 4.957 1.00 96.00 310 HIS A C 1
ATOM 2416 O O . HIS A 1 310 ? -8.494 2.847 4.032 1.00 96.00 310 HIS A O 1
ATOM 2422 N N . SER A 1 311 ? -6.480 2.163 4.750 1.00 95.75 311 SER A N 1
ATOM 2423 C CA . SER A 1 311 ? -5.920 1.971 3.409 1.00 95.75 311 SER A CA 1
ATOM 2424 C C . SER A 1 311 ? -6.704 0.899 2.657 1.00 95.75 311 SER A C 1
ATOM 2426 O O . SER A 1 311 ? -7.244 1.179 1.593 1.00 95.75 311 SER A O 1
ATOM 2428 N N . TYR A 1 312 ? -6.838 -0.306 3.221 1.00 96.62 312 TYR A N 1
ATOM 2429 C CA . TYR A 1 312 ? -7.576 -1.402 2.586 1.00 96.62 312 TYR A CA 1
ATOM 2430 C C . TYR A 1 312 ? -9.054 -1.075 2.380 1.00 96.62 312 TYR A C 1
ATOM 2432 O O . TYR A 1 312 ? -9.613 -1.405 1.337 1.00 96.62 312 TYR A O 1
ATOM 2440 N N . GLN A 1 313 ? -9.677 -0.381 3.328 1.00 95.00 313 GLN A N 1
ATOM 2441 C CA . GLN A 1 313 ? -11.037 0.117 3.170 1.00 95.00 313 GLN A CA 1
ATOM 2442 C C . GLN A 1 313 ? -11.155 1.096 1.991 1.00 95.00 313 GLN A C 1
ATOM 2444 O O . GLN A 1 313 ? -12.048 0.946 1.162 1.00 95.00 313 GLN A O 1
ATOM 2449 N N . ALA A 1 314 ? -10.226 2.046 1.865 1.00 94.00 314 ALA A N 1
ATOM 2450 C CA . ALA A 1 314 ? -10.207 2.956 0.729 1.00 94.00 314 ALA A CA 1
ATOM 2451 C C . ALA A 1 314 ? -10.015 2.209 -0.597 1.00 94.00 314 ALA A C 1
ATOM 2453 O O . ALA A 1 314 ? -10.688 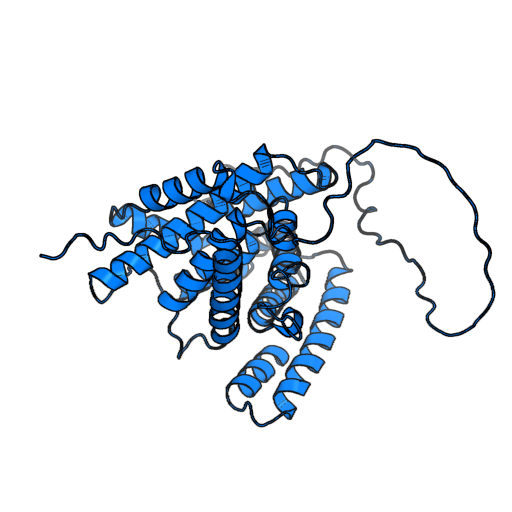2.527 -1.572 1.00 94.00 314 ALA A O 1
ATOM 2454 N N . VAL A 1 315 ? -9.170 1.171 -0.638 1.00 94.62 315 VAL A N 1
ATOM 2455 C CA . VAL A 1 315 ? -9.039 0.321 -1.833 1.00 94.62 315 VAL A CA 1
ATOM 2456 C C . VAL A 1 315 ? -10.361 -0.359 -2.190 1.00 94.62 315 VAL A C 1
ATOM 2458 O O . VAL A 1 315 ? -10.734 -0.368 -3.359 1.00 94.62 315 VAL A O 1
ATOM 2461 N N . GLU A 1 316 ? -11.064 -0.926 -1.205 1.00 93.69 316 GLU A N 1
ATOM 2462 C CA . GLU A 1 316 ? -12.352 -1.601 -1.421 1.00 93.69 316 GLU A CA 1
ATOM 2463 C C . GLU A 1 316 ? -13.404 -0.668 -2.032 1.00 93.69 316 GLU A C 1
ATOM 2465 O O . GLU A 1 316 ? -14.199 -1.108 -2.858 1.00 93.69 316 GLU A O 1
ATOM 2470 N N . GLU A 1 317 ? -13.407 0.599 -1.629 1.00 91.75 317 GLU A N 1
ATOM 2471 C CA . GLU A 1 317 ? -14.415 1.575 -2.046 1.00 91.75 317 GLU A CA 1
ATOM 2472 C C . GLU A 1 317 ? -14.051 2.306 -3.343 1.00 91.75 317 GLU A C 1
ATOM 2474 O O . GLU A 1 317 ? -14.936 2.638 -4.126 1.00 91.75 317 GLU A O 1
ATOM 2479 N N . LEU A 1 318 ? -12.761 2.549 -3.588 1.00 91.62 318 LEU A N 1
ATOM 2480 C CA . LEU A 1 318 ? -12.286 3.290 -4.760 1.00 91.62 318 LEU A CA 1
ATOM 2481 C C . LEU A 1 318 ? -12.062 2.403 -5.994 1.00 91.62 318 LEU A C 1
ATOM 2483 O O . LEU A 1 318 ? -12.049 2.906 -7.120 1.00 91.62 318 LEU A O 1
ATOM 2487 N N . LEU A 1 319 ? -11.854 1.094 -5.813 1.00 92.75 319 LEU A N 1
ATOM 2488 C CA . LEU A 1 319 ? -11.617 0.157 -6.912 1.00 92.75 319 LEU A CA 1
ATOM 2489 C C . LEU A 1 319 ? -12.808 -0.803 -7.094 1.00 92.75 319 LEU A C 1
ATOM 2491 O O . LEU A 1 319 ? -13.008 -1.693 -6.265 1.00 92.75 319 LEU A O 1
ATOM 2495 N N . PRO A 1 320 ? -13.555 -0.696 -8.211 1.00 89.12 320 PRO A N 1
ATOM 2496 C CA . PRO A 1 320 ? -14.619 -1.633 -8.562 1.00 89.12 320 PRO A CA 1
ATOM 2497 C C . PRO A 1 320 ? -14.158 -3.097 -8.559 1.00 89.12 320 PRO A C 1
ATOM 2499 O O . PRO A 1 320 ? -13.163 -3.469 -9.193 1.00 89.12 320 PRO A O 1
ATOM 2502 N N . SER A 1 321 ? -14.894 -3.950 -7.845 1.00 84.31 321 SER A N 1
ATOM 2503 C CA . SER A 1 321 ? -14.513 -5.349 -7.615 1.00 84.31 321 SER A CA 1
ATOM 2504 C C . SER A 1 321 ? -14.489 -6.212 -8.876 1.00 84.31 321 SER A C 1
ATOM 2506 O O . SER A 1 321 ? -13.767 -7.203 -8.916 1.00 84.31 321 SER A O 1
ATOM 2508 N N . ASP A 1 322 ? -15.279 -5.849 -9.884 1.00 85.81 322 ASP A N 1
ATOM 2509 C CA . ASP A 1 322 ? -15.384 -6.531 -11.175 1.00 85.81 322 ASP A CA 1
ATOM 2510 C C . ASP A 1 322 ? -14.140 -6.324 -12.052 1.00 85.81 322 ASP A C 1
ATOM 2512 O O . ASP A 1 322 ? -13.762 -7.211 -12.815 1.00 85.81 322 ASP A O 1
ATOM 2516 N N . LYS A 1 323 ? -13.466 -5.175 -11.912 1.00 90.25 323 LYS A N 1
ATOM 2517 C CA . LYS A 1 323 ? -12.284 -4.818 -12.713 1.00 90.25 323 LYS A CA 1
ATOM 2518 C C . LYS A 1 323 ? -10.964 -5.154 -12.023 1.00 90.25 323 LYS A C 1
ATOM 2520 O O . LYS A 1 323 ? -10.001 -5.543 -12.684 1.00 90.25 323 LYS A O 1
ATOM 2525 N N . TYR A 1 324 ? -10.901 -5.020 -10.699 1.00 92.50 324 TYR A N 1
ATOM 2526 C CA . TYR A 1 324 ? -9.652 -5.083 -9.930 1.00 92.50 324 TYR A CA 1
ATOM 2527 C C . TYR A 1 324 ? -9.541 -6.361 -9.088 1.00 92.50 324 TYR A C 1
ATOM 2529 O O . TYR A 1 324 ? -9.344 -6.335 -7.873 1.00 92.50 324 TYR A O 1
ATOM 2537 N N . TRP A 1 325 ? -9.647 -7.514 -9.755 1.00 91.81 325 TRP A N 1
ATOM 2538 C CA . TRP A 1 325 ? -9.637 -8.839 -9.119 1.00 91.81 325 TRP A CA 1
ATOM 2539 C C . TRP A 1 325 ? -8.379 -9.123 -8.276 1.00 91.81 325 TRP A C 1
ATOM 2541 O O . TRP A 1 325 ? -8.452 -9.787 -7.242 1.00 91.81 325 TRP A O 1
ATOM 2551 N N . TRP A 1 326 ? -7.228 -8.602 -8.703 1.00 92.31 326 TRP A N 1
ATOM 2552 C CA . TRP A 1 326 ? -5.895 -8.900 -8.168 1.00 92.31 326 TRP A CA 1
ATOM 2553 C C . TRP A 1 326 ? -5.698 -8.469 -6.711 1.00 92.31 326 TRP A C 1
ATOM 2555 O O . TRP A 1 326 ? -5.032 -9.172 -5.957 1.00 92.31 326 TRP A O 1
ATOM 2565 N N . CYS A 1 327 ? -6.304 -7.361 -6.276 1.00 93.62 327 CYS A N 1
ATOM 2566 C CA . CYS A 1 327 ? -6.236 -6.917 -4.881 1.00 93.62 327 CYS A CA 1
ATOM 2567 C C . CYS A 1 327 ? -7.417 -7.399 -4.040 1.00 93.62 327 CYS A C 1
ATOM 2569 O O . CYS A 1 327 ? -7.343 -7.347 -2.813 1.00 93.62 327 CYS A O 1
ATOM 2571 N N . ARG A 1 328 ? -8.514 -7.856 -4.664 1.00 92.31 328 ARG A N 1
ATOM 2572 C CA . ARG A 1 328 ? -9.805 -8.057 -3.988 1.00 92.31 328 ARG A CA 1
ATOM 2573 C C . ARG A 1 328 ? -9.698 -8.978 -2.779 1.00 92.31 328 ARG A C 1
ATOM 2575 O O . ARG A 1 328 ? -10.145 -8.617 -1.692 1.00 92.31 328 ARG A O 1
ATOM 2582 N N . LYS A 1 329 ? -9.087 -10.153 -2.958 1.00 92.25 329 LYS A N 1
ATOM 2583 C CA . LYS A 1 329 ? -8.941 -11.136 -1.875 1.00 92.25 329 LYS A CA 1
ATOM 2584 C C . LYS A 1 329 ? -8.129 -10.556 -0.715 1.00 92.25 329 LYS A C 1
ATOM 2586 O O . LYS A 1 329 ? -8.556 -10.665 0.429 1.00 92.25 329 LYS A O 1
ATOM 2591 N N . ARG A 1 330 ? -7.000 -9.901 -1.010 1.00 94.81 330 ARG A N 1
ATOM 2592 C CA . ARG A 1 330 ? -6.130 -9.283 0.001 1.00 94.81 330 ARG A CA 1
ATOM 2593 C C . ARG A 1 330 ? -6.845 -8.184 0.763 1.00 94.81 330 ARG A C 1
ATOM 2595 O O . ARG A 1 330 ? -6.827 -8.204 1.983 1.00 94.81 330 ARG A O 1
ATOM 2602 N N . VAL A 1 331 ? -7.521 -7.280 0.065 1.00 95.56 331 VAL A N 1
ATOM 2603 C CA . VAL A 1 331 ? -8.275 -6.184 0.680 1.00 95.56 331 VAL A CA 1
ATOM 2604 C C . VAL A 1 331 ? -9.308 -6.706 1.680 1.00 95.56 331 VAL A C 1
ATOM 2606 O O . VAL A 1 331 ? -9.335 -6.252 2.820 1.00 95.56 331 VAL A O 1
ATOM 2609 N N . VAL A 1 332 ? -10.112 -7.698 1.285 1.00 94.25 332 VAL A N 1
ATOM 2610 C CA . VAL A 1 332 ? -11.142 -8.283 2.157 1.00 94.25 332 VAL A CA 1
ATOM 2611 C C . VAL A 1 332 ? -10.520 -8.981 3.368 1.00 94.25 332 VAL A C 1
ATOM 2613 O O . VAL A 1 332 ? -10.952 -8.749 4.497 1.00 94.25 332 VAL A O 1
ATOM 2616 N N . MET A 1 333 ? -9.501 -9.815 3.142 1.00 94.25 333 MET A N 1
ATOM 2617 C CA . MET A 1 333 ? -8.852 -10.588 4.204 1.00 94.25 333 MET A CA 1
ATOM 2618 C C . MET A 1 333 ? -8.120 -9.682 5.193 1.00 94.25 333 MET A C 1
ATOM 2620 O O . MET A 1 333 ? -8.382 -9.754 6.388 1.00 94.25 333 MET A O 1
ATOM 2624 N N . MET A 1 334 ? -7.279 -8.771 4.701 1.00 95.56 334 MET A N 1
ATOM 2625 C CA . MET A 1 334 ? -6.520 -7.844 5.540 1.00 95.56 334 MET A CA 1
ATOM 2626 C C . MET A 1 334 ? -7.438 -6.918 6.328 1.00 95.56 334 MET A C 1
ATOM 2628 O O . MET A 1 334 ? -7.247 -6.751 7.529 1.00 95.56 334 MET A O 1
ATOM 2632 N N . ARG A 1 335 ? -8.486 -6.368 5.697 1.00 95.25 335 ARG A N 1
ATOM 2633 C CA . ARG A 1 335 ? -9.465 -5.536 6.405 1.00 95.25 335 ARG A CA 1
ATOM 2634 C C . ARG A 1 335 ? -10.131 -6.309 7.539 1.00 95.25 335 ARG A C 1
ATOM 2636 O O . ARG A 1 335 ? -10.248 -5.783 8.642 1.00 95.25 335 ARG A O 1
ATOM 2643 N N . LYS A 1 336 ? -10.567 -7.545 7.279 1.00 93.81 336 LYS A N 1
ATOM 2644 C CA . LYS A 1 336 ? -11.204 -8.397 8.287 1.00 93.81 336 LYS A CA 1
ATOM 2645 C C . LYS A 1 336 ? -10.245 -8.708 9.439 1.00 93.81 336 LYS A C 1
ATOM 2647 O O . LYS A 1 336 ? -10.588 -8.423 10.582 1.00 93.81 336 LYS A O 1
ATOM 2652 N N . SER A 1 337 ? -9.056 -9.225 9.138 1.00 94.38 337 SER A N 1
ATOM 2653 C CA . SER A 1 337 ? -8.081 -9.652 10.145 1.00 94.38 337 SER A CA 1
ATOM 2654 C C . SER A 1 337 ? -7.571 -8.492 10.996 1.00 94.38 337 SER A C 1
ATOM 2656 O O . SER A 1 337 ? -7.535 -8.604 12.216 1.00 94.38 337 SER A O 1
ATOM 2658 N N . ILE A 1 338 ? -7.258 -7.343 10.388 1.00 95.56 338 ILE A N 1
ATOM 2659 C CA . ILE A 1 338 ? -6.836 -6.153 11.140 1.00 95.56 338 ILE A CA 1
ATOM 2660 C C . ILE A 1 338 ? -7.973 -5.644 12.038 1.00 95.56 338 ILE A C 1
ATOM 2662 O O . ILE A 1 338 ? -7.748 -5.265 13.184 1.00 95.56 338 ILE A O 1
ATOM 2666 N N . MET A 1 339 ? -9.211 -5.638 11.539 1.00 94.19 339 MET A N 1
ATOM 2667 C CA . MET A 1 339 ? -10.371 -5.202 12.317 1.00 94.19 339 MET A CA 1
ATOM 2668 C C . MET A 1 339 ? -10.655 -6.129 13.507 1.00 94.19 339 MET A C 1
ATOM 2670 O O . MET A 1 339 ? -11.009 -5.645 14.580 1.00 94.19 339 MET A O 1
ATOM 2674 N N . GLU A 1 340 ? -10.521 -7.443 13.332 1.00 92.69 340 GLU A N 1
ATOM 2675 C CA . GLU A 1 340 ? -10.635 -8.426 14.416 1.00 92.69 340 GLU A CA 1
ATOM 2676 C C . GLU A 1 340 ? -9.523 -8.239 15.455 1.00 92.69 340 GLU A C 1
ATOM 2678 O O . GLU A 1 340 ? -9.821 -8.173 16.646 1.00 92.69 340 GLU A O 1
ATOM 2683 N N . GLU A 1 341 ? -8.282 -8.033 15.011 1.00 94.06 341 GLU A N 1
ATOM 2684 C CA . GLU A 1 341 ? -7.130 -7.767 15.879 1.00 94.06 341 GLU A CA 1
ATOM 2685 C C . GLU A 1 341 ? -7.324 -6.494 16.721 1.00 94.06 341 GLU A C 1
ATOM 2687 O O . GLU A 1 341 ? -7.180 -6.513 17.944 1.00 94.06 341 GLU A O 1
ATOM 2692 N N . LEU A 1 342 ? -7.718 -5.381 16.097 1.00 93.81 342 LEU A N 1
ATOM 2693 C CA . LEU A 1 342 ? -7.966 -4.125 16.810 1.00 93.81 342 LEU A CA 1
ATOM 2694 C C . LEU A 1 342 ? -9.130 -4.252 17.809 1.00 93.81 342 LEU A C 1
ATOM 2696 O O . LEU A 1 342 ? -9.046 -3.728 18.921 1.00 93.81 342 LEU A O 1
ATOM 2700 N N . ARG A 1 343 ? -10.193 -4.993 17.462 1.00 91.69 343 ARG A N 1
ATOM 2701 C CA . ARG A 1 343 ? -11.302 -5.285 18.389 1.00 91.69 343 ARG A CA 1
ATOM 2702 C C . ARG A 1 343 ? -10.866 -6.157 19.559 1.00 91.69 343 ARG A C 1
ATOM 2704 O O . ARG A 1 343 ? -11.289 -5.890 20.679 1.00 91.69 343 ARG A O 1
ATOM 2711 N N . ALA A 1 344 ? -10.018 -7.159 19.325 1.00 91.31 344 ALA A N 1
ATOM 2712 C CA . ALA A 1 344 ? -9.472 -8.010 20.382 1.00 91.31 344 ALA A CA 1
ATOM 2713 C C . ALA A 1 344 ? -8.627 -7.209 21.388 1.00 91.31 344 ALA A C 1
ATOM 2715 O O . ALA A 1 344 ? -8.589 -7.543 22.569 1.00 91.31 344 ALA A O 1
ATOM 2716 N N . ARG A 1 345 ? -8.016 -6.102 20.947 1.00 91.88 345 ARG A N 1
ATOM 2717 C CA . ARG A 1 345 ? -7.315 -5.128 21.805 1.00 91.88 345 ARG A CA 1
ATOM 2718 C C . ARG A 1 345 ? -8.250 -4.124 22.490 1.00 91.88 345 ARG A C 1
ATOM 2720 O O . ARG A 1 345 ? -7.787 -3.220 23.182 1.00 91.88 345 ARG A O 1
ATOM 2727 N N . GLY A 1 346 ? -9.560 -4.240 22.270 1.00 90.94 346 GLY A N 1
ATOM 2728 C CA . GLY A 1 346 ? -10.556 -3.298 22.764 1.00 90.94 346 GLY A CA 1
ATOM 2729 C C . GLY A 1 346 ? -10.394 -1.901 22.173 1.00 90.94 346 GLY A C 1
ATOM 2730 O O . GLY A 1 346 ? -10.748 -0.935 22.839 1.00 90.94 346 GLY A O 1
ATOM 2731 N N . LEU A 1 347 ? -9.820 -1.757 20.975 1.00 91.94 347 LEU A N 1
ATOM 2732 C CA . LEU A 1 347 ? -9.631 -0.466 20.315 1.00 91.94 347 LEU A CA 1
ATOM 2733 C C . LEU A 1 347 ? -10.845 -0.117 19.455 1.00 91.94 347 LEU A C 1
ATOM 2735 O O . LEU A 1 347 ? -11.444 -0.974 18.802 1.00 91.94 347 LEU A O 1
ATOM 2739 N N . GLU A 1 348 ? -11.214 1.162 19.455 1.00 80.06 348 GLU A N 1
ATOM 2740 C CA . GLU A 1 348 ? -12.298 1.653 18.612 1.00 80.06 348 GLU A CA 1
ATOM 2741 C C . GLU A 1 348 ? -11.810 1.736 17.167 1.00 80.06 348 GLU A C 1
ATOM 2743 O O . GLU A 1 348 ? -10.909 2.495 16.829 1.00 80.06 348 GLU A O 1
ATOM 2748 N N . VAL A 1 349 ? -12.411 0.911 16.313 1.00 71.75 349 VAL A N 1
ATOM 2749 C CA . VAL A 1 349 ? -12.064 0.819 14.890 1.00 71.75 349 VAL A CA 1
ATOM 2750 C C . VAL A 1 349 ? -12.861 1.820 14.048 1.00 71.75 349 VAL A C 1
ATOM 2752 O O . V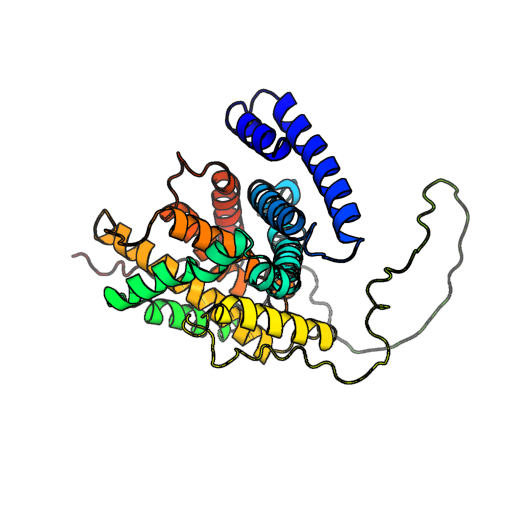AL A 1 349 ? -12.447 2.233 12.967 1.00 71.75 349 VAL A O 1
ATOM 2755 N N . CYS A 1 350 ? -14.031 2.223 14.542 1.00 59.12 350 CYS A N 1
ATOM 2756 C CA . CYS A 1 350 ? -14.856 3.209 13.873 1.00 59.12 350 CYS A CA 1
ATOM 2757 C C . CYS A 1 350 ? -14.375 4.606 14.252 1.00 59.12 350 CYS A C 1
ATOM 2759 O O . CYS A 1 350 ? -14.554 5.034 15.392 1.00 59.12 350 CYS A O 1
ATOM 2761 N N . ARG A 1 351 ? -13.913 5.377 13.262 1.00 56.38 351 ARG A N 1
ATOM 2762 C CA . ARG A 1 351 ? -14.111 6.829 13.322 1.00 56.38 351 ARG A CA 1
ATOM 2763 C C . ARG A 1 351 ? -15.598 7.023 13.577 1.00 56.38 351 ARG A C 1
ATOM 2765 O O . ARG A 1 351 ? -16.398 6.423 12.853 1.00 56.38 351 ARG A O 1
ATOM 2772 N N . ARG A 1 352 ? -15.971 7.757 14.630 1.00 46.06 352 ARG A N 1
ATOM 2773 C CA . ARG A 1 352 ? -17.367 8.099 14.924 1.00 46.06 352 ARG A CA 1
ATOM 2774 C C . ARG A 1 352 ? -17.942 8.779 13.682 1.00 46.06 352 ARG A C 1
ATOM 2776 O O . ARG A 1 352 ? -17.831 9.987 13.504 1.00 46.06 352 ARG A O 1
ATOM 2783 N N . SER A 1 353 ? -18.511 7.985 12.776 1.00 41.50 353 SER A N 1
ATOM 2784 C CA . SER A 1 353 ? -19.470 8.472 11.806 1.00 41.50 353 SER A CA 1
ATOM 2785 C C . SER A 1 353 ? -20.540 9.076 12.682 1.00 41.50 353 SER A C 1
ATOM 2787 O O . SER A 1 353 ? -21.088 8.380 13.534 1.00 41.50 353 SER A O 1
ATOM 2789 N N . ASN A 1 354 ? -20.689 10.389 12.574 1.00 35.28 354 ASN A N 1
ATOM 2790 C CA . ASN A 1 354 ? -21.649 11.172 13.316 1.00 35.28 354 ASN A CA 1
ATOM 2791 C C . ASN A 1 354 ? -23.035 10.558 13.058 1.00 35.28 354 ASN A C 1
ATOM 2793 O O . ASN A 1 354 ? -23.693 10.881 12.074 1.00 35.28 354 ASN A O 1
ATOM 2797 N N . ARG A 1 355 ? -23.427 9.597 13.896 1.00 36.22 355 ARG A N 1
ATOM 2798 C CA . ARG A 1 355 ? -24.738 8.946 13.915 1.00 36.22 355 ARG A CA 1
ATOM 2799 C C . ARG A 1 355 ? -25.708 9.724 14.811 1.00 36.22 355 ARG A C 1
ATOM 2801 O O . ARG A 1 355 ? -26.715 9.168 15.212 1.00 36.22 355 ARG A O 1
ATOM 2808 N N . ASP A 1 356 ? -25.423 11.010 15.025 1.00 33.69 356 ASP A N 1
ATOM 2809 C CA . ASP A 1 356 ? -26.290 11.974 15.712 1.00 33.69 356 ASP A CA 1
ATOM 2810 C C . ASP A 1 356 ? -26.840 13.044 14.750 1.00 33.69 356 ASP A C 1
ATOM 2812 O O . ASP A 1 356 ? -27.300 14.104 15.161 1.00 33.69 356 ASP A O 1
ATOM 2816 N N . ALA A 1 357 ? -26.804 12.783 13.442 1.00 29.98 357 ALA A N 1
ATOM 2817 C CA . ALA A 1 357 ? -27.550 13.560 12.463 1.00 29.98 357 ALA A CA 1
ATOM 2818 C C . ALA A 1 357 ? -28.535 12.637 11.752 1.00 29.98 357 ALA A C 1
ATOM 2820 O O . ALA A 1 357 ? -28.277 12.212 10.631 1.00 29.98 357 ALA A O 1
ATOM 2821 N N . LEU A 1 358 ? -29.618 12.288 12.443 1.00 27.38 358 LEU A N 1
ATOM 2822 C CA . LEU A 1 358 ? -30.970 12.207 11.894 1.00 27.38 358 LEU A CA 1
ATOM 2823 C C . LEU A 1 358 ? -31.959 12.028 13.055 1.00 27.38 358 LEU A C 1
ATOM 2825 O O . LEU A 1 358 ? -31.772 11.183 13.927 1.00 27.38 358 LEU A O 1
ATOM 2829 N N . TRP A 1 359 ? -32.935 12.927 13.019 1.00 35.84 359 TRP A N 1
ATOM 2830 C CA . TRP A 1 359 ? -34.122 13.094 13.844 1.00 35.84 359 TRP A CA 1
ATOM 2831 C C . TRP A 1 359 ? -34.945 11.825 14.039 1.00 35.84 359 TRP A C 1
ATOM 2833 O O . TRP A 1 359 ? -35.032 11.034 13.069 1.00 35.84 359 TRP A O 1
#